Protein AF-A0A0N5D1D6-F1 (afdb_monomer)

Foldseek 3Di:
DEEEEEEAAQAPQQPQVLVVLLVCQLVVHQYEYEYPDVVRQVVSQVVSCVVNHVPGRYYYDHPDQPDDGQEYEARYDALDLVCQQVVVVVSVCSNVVVDVQPQRREYEFEAAPLLVPQQDPDDPDPVVVCVSSDDDPPDGSSSSRSSSSVSSVVVQVVQCVDGRYHGDYDHPPDDDGCSVVPDDPDPDDD

Mean predicted aligned error: 10.34 Å

Organism: Thelazia callipaeda (NCBI:txid103827)

Secondary structure (DSSP, 8-state):
-EEEEEES--BTTBHHHHHHHHHHHHTT-EEEEEES-HHHHHHHHHHHHHHH-TT--EEEESS------SEEEE----S-HHHHSHHHHHHHHHHHHHS---TTEEEEEE--THHHHHSPPPPSSHHHHHHHHS--TT--HHHHHHHHHHHHHHHHHHHTTSTTEEEEEE---S---GGGGG-PPP----

Solvent-accessible surface area (backbone atoms only — not comparable to full-atom values): 10716 Å² total; per-residue (Å²): 115,40,36,37,39,45,33,77,54,40,30,94,62,36,54,82,56,53,56,55,52,41,55,41,38,68,72,70,32,37,38,36,43,29,14,77,37,58,72,32,33,54,52,46,48,53,53,38,29,74,72,70,32,87,85,53,50,62,52,67,40,63,85,69,83,91,67,90,61,43,30,42,34,50,55,51,71,60,66,45,62,78,66,28,46,59,51,53,52,52,49,44,54,49,55,62,70,73,37,80,69,60,78,69,26,36,39,40,24,52,32,45,74,53,22,78,77,50,30,78,80,84,61,94,47,70,72,53,48,53,58,70,70,46,88,58,98,87,63,50,50,66,37,37,33,10,44,32,23,40,49,40,41,54,48,19,59,53,43,45,70,38,88,38,38,47,40,44,66,42,61,88,69,95,69,96,46,57,79,67,73,80,58,78,80,80,91,69,80,130

Sequence (190 aa):
MYIYIWCLGAGKRGIDNYHTALQLCAKGFSVTIACRNIAKAKSACASIKNQVGPSTCIDYQILSISICYDIFILNAAILLPKVNYLSQFYLLNELIGTATPKEGIKAITLTSTSYRFLSPRIPTRRDHFIKMFSSSDNISGWQSYARSKLAIAILGCYLDQVKGIQAISVHPGAISTSLSNNISPRRGKF

pLDDT: mean 71.01, std 15.33, range [33.03, 95.0]

Structure (mmCIF, N/CA/C/O backbone):
data_AF-A0A0N5D1D6-F1
#
_entry.id   AF-A0A0N5D1D6-F1
#
loop_
_atom_site.group_PDB
_atom_site.id
_atom_site.type_symbol
_atom_site.label_atom_id
_atom_site.label_alt_id
_atom_site.label_comp_id
_atom_site.label_asym_id
_atom_site.label_entity_id
_atom_site.label_seq_id
_atom_site.pdbx_PDB_ins_code
_atom_site.Cartn_x
_atom_site.Cartn_y
_atom_site.Cartn_z
_atom_site.occupancy
_atom_site.B_iso_or_equiv
_atom_site.auth_seq_id
_atom_site.auth_comp_id
_atom_site.auth_asym_id
_atom_site.auth_atom_id
_atom_site.pdbx_PDB_model_num
ATOM 1 N N . MET A 1 1 ? -8.539 -7.447 14.798 1.00 68.19 1 MET A N 1
ATOM 2 C CA . MET A 1 1 ? -7.722 -7.541 13.575 1.00 68.19 1 MET A CA 1
ATOM 3 C C . MET A 1 1 ? -7.197 -6.154 13.238 1.00 68.19 1 MET A C 1
ATOM 5 O O . MET A 1 1 ? -8.001 -5.258 12.995 1.00 68.19 1 MET A O 1
ATOM 9 N N . TYR A 1 2 ? -5.883 -5.975 13.304 1.00 74.50 2 TYR A N 1
ATOM 10 C CA . TYR A 1 2 ? -5.161 -4.724 13.111 1.00 74.50 2 TYR A CA 1
ATOM 11 C C . TYR A 1 2 ? -4.533 -4.691 11.717 1.00 74.50 2 TYR A C 1
ATOM 13 O O . TYR A 1 2 ? -3.739 -5.566 11.358 1.00 74.50 2 TYR A O 1
ATOM 21 N N . ILE A 1 3 ? -4.916 -3.695 10.917 1.00 79.50 3 ILE A N 1
ATOM 22 C CA . ILE A 1 3 ? -4.513 -3.583 9.516 1.00 79.50 3 ILE A CA 1
ATOM 23 C C . ILE A 1 3 ? -3.536 -2.428 9.345 1.00 79.50 3 ILE A C 1
ATOM 25 O O . ILE A 1 3 ? -3.839 -1.272 9.644 1.00 79.50 3 ILE A O 1
ATOM 29 N N . TYR A 1 4 ? -2.381 -2.749 8.779 1.00 77.56 4 TYR A N 1
ATOM 30 C CA . TYR A 1 4 ? -1.342 -1.799 8.442 1.00 77.56 4 TYR A CA 1
ATOM 31 C C . TYR A 1 4 ? -1.338 -1.499 6.943 1.00 77.56 4 TYR A C 1
ATOM 33 O O . TYR A 1 4 ? -1.180 -2.390 6.106 1.00 77.56 4 TYR A O 1
ATOM 41 N N . ILE A 1 5 ? -1.506 -0.231 6.574 1.00 75.31 5 ILE A N 1
ATOM 42 C CA . ILE A 1 5 ? -1.521 0.192 5.170 1.00 75.31 5 ILE A CA 1
ATOM 43 C C . ILE A 1 5 ? -0.303 1.065 4.910 1.00 75.31 5 ILE A C 1
ATOM 45 O O . ILE A 1 5 ? -0.216 2.189 5.410 1.00 75.31 5 ILE A O 1
ATOM 49 N N . TRP A 1 6 ? 0.623 0.577 4.083 1.00 70.62 6 TRP A N 1
ATOM 50 C CA . TRP A 1 6 ? 1.817 1.334 3.737 1.00 70.62 6 TRP A CA 1
ATOM 51 C C . TRP A 1 6 ? 1.642 2.194 2.481 1.00 70.62 6 TRP A C 1
ATOM 53 O O . TRP A 1 6 ? 1.127 1.755 1.446 1.00 70.62 6 TRP A O 1
ATOM 63 N N . CYS A 1 7 ? 2.106 3.446 2.568 1.00 61.94 7 CYS A N 1
ATOM 64 C CA . CYS A 1 7 ? 2.004 4.433 1.504 1.00 61.94 7 CYS A CA 1
ATOM 65 C C . CYS A 1 7 ? 3.277 5.281 1.338 1.00 61.94 7 CYS A C 1
ATOM 67 O O . CYS A 1 7 ? 3.745 5.942 2.267 1.00 61.94 7 CYS A O 1
ATOM 69 N N . LEU A 1 8 ? 3.771 5.393 0.099 1.00 52.47 8 LEU A N 1
ATOM 70 C CA . LEU A 1 8 ? 4.829 6.355 -0.251 1.00 52.47 8 LEU A CA 1
ATOM 71 C C . LEU A 1 8 ? 4.296 7.789 -0.438 1.00 52.47 8 LEU A C 1
ATOM 73 O O . LEU A 1 8 ? 5.102 8.715 -0.573 1.00 52.47 8 LEU A O 1
ATOM 77 N N . GLY A 1 9 ? 2.977 8.005 -0.385 1.00 48.28 9 GLY A N 1
ATOM 78 C CA . GLY A 1 9 ? 2.362 9.328 -0.460 1.00 48.28 9 GLY A CA 1
ATOM 79 C C . GLY A 1 9 ? 0.884 9.328 -0.079 1.00 48.28 9 GLY A C 1
ATOM 80 O O . GLY A 1 9 ? 0.035 9.429 -0.956 1.00 48.28 9 GLY A O 1
ATOM 81 N N . ALA A 1 10 ? 0.556 9.267 1.215 1.00 39.44 10 ALA A N 1
ATOM 82 C CA . ALA A 1 10 ? -0.827 9.497 1.629 1.00 39.44 10 ALA A CA 1
ATOM 83 C C . ALA A 1 10 ? -1.175 10.953 1.326 1.00 39.44 10 ALA A C 1
ATOM 85 O O . ALA A 1 10 ? -0.348 11.837 1.537 1.00 39.44 10 ALA A O 1
ATOM 86 N N . GLY A 1 11 ? -2.366 11.210 0.798 1.00 38.50 11 GLY A N 1
ATOM 87 C CA . GLY A 1 11 ? -2.895 12.538 0.512 1.00 38.50 11 GLY A CA 1
ATOM 88 C C . GLY A 1 11 ? -4.282 12.451 -0.074 1.00 38.50 11 GLY A C 1
ATOM 89 O O . GLY A 1 11 ? -4.580 11.494 -0.769 1.00 38.50 11 GLY A O 1
ATOM 90 N N . LYS A 1 12 ? -5.102 13.489 0.122 1.00 38.94 12 LYS A N 1
ATOM 91 C CA . LYS A 1 12 ? -6.461 13.584 -0.449 1.00 38.94 12 LYS A CA 1
ATOM 92 C C . LYS A 1 12 ? -6.530 13.376 -1.975 1.00 38.94 12 LYS A C 1
ATOM 94 O O . LYS A 1 12 ? -7.597 13.113 -2.503 1.00 38.94 12 LYS A O 1
ATOM 99 N N . ARG A 1 13 ? -5.399 13.506 -2.685 1.00 44.53 13 ARG A N 1
ATOM 100 C CA . ARG A 1 13 ? -5.256 13.273 -4.136 1.00 44.53 13 ARG A CA 1
ATOM 101 C C . ARG A 1 13 ? -4.560 11.942 -4.493 1.00 44.53 13 ARG A C 1
ATOM 103 O O . ARG A 1 13 ? -4.568 11.555 -5.658 1.00 44.53 13 ARG A O 1
ATOM 110 N N . GLY A 1 14 ? -3.975 11.250 -3.511 1.00 51.16 14 GLY A N 1
ATOM 111 C CA . GLY A 1 14 ? -3.498 9.864 -3.591 1.00 51.16 14 GLY A CA 1
ATOM 112 C C . GLY A 1 14 ? -4.637 8.936 -3.171 1.00 51.16 14 GLY A C 1
ATOM 113 O O . GLY A 1 14 ? -4.752 8.548 -2.012 1.00 51.16 14 GLY A O 1
ATOM 114 N N . ILE A 1 15 ? -5.551 8.705 -4.112 1.00 48.75 15 ILE A N 1
ATOM 115 C CA . ILE A 1 15 ? -6.821 7.972 -3.944 1.00 48.75 15 ILE A CA 1
ATOM 116 C C . ILE A 1 15 ? -6.597 6.499 -3.558 1.00 48.75 15 ILE A C 1
ATOM 118 O O . ILE A 1 15 ? -7.472 5.859 -2.983 1.00 48.75 15 ILE A O 1
ATOM 122 N N . ASP A 1 16 ? -5.410 5.967 -3.814 1.00 55.28 16 ASP A N 1
ATOM 123 C CA . ASP A 1 16 ? -5.108 4.542 -3.793 1.00 55.28 16 ASP A CA 1
ATOM 124 C C . ASP A 1 16 ? -5.200 3.901 -2.392 1.00 55.28 16 ASP A C 1
ATOM 126 O O . ASP A 1 16 ? -5.650 2.764 -2.272 1.00 55.28 16 ASP A O 1
ATOM 130 N N . ASN A 1 17 ? -4.879 4.633 -1.319 1.00 66.94 17 ASN A N 1
ATOM 131 C CA . ASN A 1 17 ? -5.003 4.119 0.057 1.00 66.94 17 ASN A CA 1
ATOM 132 C C . ASN A 1 17 ? -6.140 4.726 0.882 1.00 66.94 17 ASN A C 1
ATOM 134 O O . ASN A 1 17 ? -6.570 4.105 1.853 1.00 66.94 17 ASN A O 1
ATOM 138 N N . TYR A 1 18 ? -6.635 5.914 0.524 1.00 78.62 18 TYR A N 1
ATOM 139 C CA . TYR A 1 18 ? -7.711 6.566 1.274 1.00 78.62 18 TYR A CA 1
ATOM 140 C C . TYR A 1 18 ? -8.996 5.733 1.252 1.00 78.62 18 TYR A C 1
ATOM 142 O O . TYR A 1 18 ? -9.565 5.457 2.304 1.00 78.62 18 TYR A O 1
ATOM 150 N N . HIS A 1 19 ? -9.422 5.286 0.067 1.00 82.69 19 HIS A N 1
ATOM 151 C CA . HIS A 1 19 ? -10.641 4.488 -0.063 1.00 82.69 19 HIS A CA 1
ATOM 152 C C . HIS A 1 19 ? -10.489 3.106 0.569 1.00 82.69 19 HIS A C 1
ATOM 154 O O . HIS A 1 19 ? -11.428 2.625 1.194 1.00 82.69 19 HIS A O 1
ATOM 160 N N . THR A 1 20 ? -9.302 2.501 0.476 1.00 84.31 20 THR A N 1
ATOM 161 C CA . THR A 1 20 ? -8.993 1.238 1.158 1.00 84.31 20 THR A CA 1
ATOM 162 C C . THR A 1 20 ? -9.135 1.391 2.672 1.00 84.31 20 THR A C 1
ATOM 164 O O . THR A 1 20 ? -9.866 0.626 3.296 1.00 84.31 20 THR A O 1
ATOM 167 N N . ALA A 1 21 ? -8.512 2.417 3.263 1.00 87.06 21 ALA A N 1
ATOM 168 C CA . ALA A 1 21 ? -8.633 2.703 4.690 1.00 87.06 21 ALA A CA 1
ATOM 169 C C . ALA A 1 21 ? -10.084 3.010 5.091 1.00 87.06 21 ALA A C 1
ATOM 171 O O . ALA A 1 21 ? -10.575 2.447 6.062 1.00 87.06 21 ALA A O 1
ATOM 172 N N . LEU A 1 22 ? -10.791 3.834 4.311 1.00 89.44 22 LEU A N 1
ATOM 173 C CA . LEU A 1 22 ? -12.196 4.176 4.539 1.00 89.44 22 LEU A CA 1
ATOM 174 C C . LEU A 1 22 ? -13.088 2.929 4.576 1.00 89.44 22 LEU A C 1
ATOM 176 O O . LEU A 1 22 ? -13.859 2.760 5.513 1.00 89.44 22 LEU A O 1
ATOM 180 N N . GLN A 1 23 ? -12.968 2.047 3.581 1.00 89.94 23 GLN A N 1
ATOM 181 C CA . GLN A 1 23 ? -13.774 0.828 3.482 1.00 89.94 23 GLN A CA 1
ATOM 182 C C . GLN A 1 23 ? -13.460 -0.166 4.604 1.00 89.94 23 GLN A C 1
ATOM 184 O O . GLN A 1 23 ? -14.363 -0.817 5.123 1.00 89.94 23 GLN A O 1
ATOM 189 N N . LEU A 1 24 ? -12.193 -0.279 5.008 1.00 89.81 24 LEU A N 1
ATOM 190 C CA . LEU A 1 24 ? -11.803 -1.116 6.142 1.00 89.81 24 LEU A CA 1
ATOM 191 C C . LEU A 1 24 ? -12.338 -0.552 7.464 1.00 89.81 24 LEU A C 1
ATOM 193 O O . LEU A 1 24 ? -12.932 -1.287 8.250 1.00 89.81 24 LEU A O 1
ATOM 197 N N . CYS A 1 25 ? -12.215 0.755 7.679 1.00 91.69 25 CYS A N 1
ATOM 198 C CA . CYS A 1 25 ? -12.785 1.425 8.842 1.00 91.69 25 CYS A CA 1
ATOM 199 C C . CYS A 1 25 ? -14.313 1.298 8.897 1.00 91.69 25 CYS A C 1
ATOM 201 O O . CYS A 1 25 ? -14.854 1.003 9.957 1.00 91.69 25 CYS A O 1
ATOM 203 N N . ALA A 1 26 ? -15.007 1.445 7.764 1.00 91.81 26 ALA A N 1
ATOM 204 C CA . ALA A 1 26 ? -16.458 1.269 7.673 1.00 91.81 26 ALA A CA 1
ATOM 205 C C . ALA A 1 26 ? -16.912 -0.161 8.022 1.00 91.81 26 ALA A C 1
ATOM 207 O O . ALA A 1 26 ? -18.036 -0.362 8.469 1.00 91.81 26 ALA A O 1
ATOM 208 N N . LYS A 1 27 ? -16.027 -1.153 7.862 1.00 92.81 27 LYS A N 1
ATOM 209 C CA . LYS A 1 27 ? -16.243 -2.542 8.296 1.00 92.81 27 LYS A CA 1
ATOM 210 C C . LYS A 1 27 ? -15.839 -2.805 9.755 1.00 92.81 27 LYS A C 1
ATOM 212 O O . LYS A 1 27 ? -15.894 -3.949 10.192 1.00 92.81 27 LYS A O 1
ATOM 217 N N . GLY A 1 28 ? -15.421 -1.780 10.501 1.00 90.50 28 GLY A N 1
ATOM 218 C CA . GLY A 1 28 ? -15.039 -1.886 11.912 1.00 90.50 28 GLY A CA 1
ATOM 219 C C . GLY A 1 28 ? -13.595 -2.333 12.160 1.00 90.50 28 GLY A C 1
ATOM 220 O O . GLY A 1 28 ? -13.251 -2.665 13.293 1.00 90.50 28 GLY A O 1
ATOM 221 N N . PHE A 1 29 ? -12.734 -2.353 11.137 1.00 89.69 29 PHE A N 1
ATOM 222 C CA . PHE A 1 29 ? -11.323 -2.686 11.333 1.00 89.69 29 PHE A CA 1
ATOM 223 C C . PHE A 1 29 ? -10.537 -1.529 11.955 1.00 89.69 29 PHE A C 1
ATOM 225 O O . PHE A 1 29 ? -10.752 -0.359 11.627 1.00 89.69 29 PHE A O 1
ATOM 232 N N . SER A 1 30 ? -9.561 -1.882 12.792 1.00 89.75 30 SER A N 1
ATOM 233 C CA . SER A 1 30 ? -8.526 -0.964 13.266 1.00 89.75 30 SER A CA 1
ATOM 234 C C . SER A 1 30 ? -7.481 -0.767 12.173 1.00 89.75 30 SER A C 1
ATOM 236 O O . SER A 1 30 ? -6.857 -1.739 11.740 1.00 89.75 30 SER A O 1
ATOM 238 N N . VAL A 1 31 ? -7.297 0.471 11.716 1.00 89.38 31 VAL A N 1
ATOM 239 C CA . VAL A 1 31 ? -6.439 0.790 10.566 1.00 89.38 31 VAL A CA 1
ATOM 240 C C . VAL A 1 31 ? -5.348 1.782 10.948 1.00 89.38 31 VAL A C 1
ATOM 242 O O . VAL A 1 31 ? -5.631 2.840 11.502 1.00 89.38 31 VAL A O 1
ATOM 245 N N . THR A 1 32 ? -4.113 1.497 10.544 1.00 87.25 32 THR A N 1
ATOM 246 C CA . THR A 1 32 ? -3.001 2.451 10.636 1.00 87.25 32 THR A CA 1
ATOM 247 C C . THR A 1 32 ? -2.474 2.795 9.254 1.00 87.25 32 THR A C 1
ATOM 249 O O . THR A 1 32 ? -2.063 1.918 8.489 1.00 87.25 32 THR A O 1
ATOM 252 N N . ILE A 1 33 ? -2.472 4.091 8.932 1.00 83.62 33 ILE A N 1
ATOM 253 C CA . ILE A 1 33 ? -1.913 4.621 7.686 1.00 83.62 33 ILE A CA 1
ATOM 254 C C . ILE A 1 33 ? -0.450 5.002 7.914 1.00 83.62 33 ILE A C 1
ATOM 256 O O . ILE A 1 33 ? -0.141 5.990 8.584 1.00 83.62 33 ILE A O 1
ATOM 260 N N . ALA A 1 34 ? 0.462 4.272 7.283 1.00 76.88 34 ALA A N 1
ATOM 261 C CA . ALA A 1 34 ? 1.876 4.613 7.281 1.00 76.88 34 ALA A CA 1
ATOM 262 C C . ALA A 1 34 ? 2.227 5.487 6.080 1.00 76.88 34 ALA A C 1
ATOM 264 O O . ALA A 1 34 ? 1.998 5.114 4.927 1.00 76.88 34 ALA A O 1
ATOM 265 N N . CYS A 1 35 ? 2.782 6.669 6.343 1.00 73.69 35 CYS A N 1
ATOM 266 C CA . CYS A 1 35 ? 3.020 7.677 5.318 1.00 73.69 35 CYS A CA 1
ATOM 267 C C . CYS A 1 35 ? 4.267 8.517 5.610 1.00 73.69 35 CYS A C 1
ATOM 269 O O . CYS A 1 35 ? 4.541 8.874 6.750 1.00 73.69 35 CYS A O 1
ATOM 271 N N . ARG A 1 36 ? 4.975 8.937 4.554 1.00 69.81 36 ARG A N 1
ATOM 272 C CA . ARG A 1 36 ? 6.077 9.916 4.652 1.00 69.81 36 ARG A CA 1
ATOM 273 C C . ARG A 1 36 ? 5.610 11.347 4.949 1.00 69.81 36 ARG A C 1
ATOM 275 O O . ARG A 1 36 ? 6.351 12.139 5.509 1.00 69.81 36 ARG A O 1
ATOM 282 N N . ASN A 1 37 ? 4.393 11.699 4.540 1.00 76.94 37 ASN A N 1
ATOM 283 C CA . ASN A 1 37 ? 3.785 13.009 4.762 1.00 76.94 37 ASN A CA 1
ATOM 284 C C . ASN A 1 37 ? 2.694 12.919 5.841 1.00 76.94 37 ASN A C 1
ATOM 286 O O . ASN A 1 37 ? 1.545 12.563 5.561 1.00 76.94 37 ASN A O 1
ATOM 290 N N . ILE A 1 38 ? 3.064 13.279 7.068 1.00 80.69 38 ILE A N 1
ATOM 291 C CA . ILE A 1 38 ? 2.180 13.233 8.238 1.00 80.69 38 ILE A CA 1
ATOM 292 C C . ILE A 1 38 ? 0.976 14.155 8.074 1.00 80.69 38 ILE A C 1
ATOM 294 O O . ILE A 1 38 ? -0.139 13.755 8.382 1.00 80.69 38 ILE A O 1
ATOM 298 N N . ALA A 1 39 ? 1.169 15.375 7.563 1.00 82.69 39 ALA A N 1
ATOM 299 C CA . ALA A 1 39 ? 0.081 16.344 7.421 1.00 82.69 39 ALA A CA 1
ATOM 300 C C . ALA A 1 39 ? -1.048 15.789 6.541 1.00 82.69 39 ALA A C 1
ATOM 302 O O . ALA A 1 39 ? -2.233 15.892 6.865 1.00 82.69 39 ALA A O 1
ATOM 303 N N . LYS A 1 40 ? -0.674 15.126 5.446 1.00 79.50 40 LYS A N 1
ATOM 304 C CA . LYS A 1 40 ? -1.619 14.458 4.561 1.00 79.50 40 LYS A CA 1
ATOM 305 C C . LYS A 1 40 ? -2.268 13.226 5.203 1.00 79.50 40 LYS A C 1
ATOM 307 O O . LYS A 1 40 ? -3.463 13.026 4.999 1.00 79.50 40 LYS A O 1
ATOM 312 N N . ALA A 1 41 ? -1.522 12.438 5.978 1.00 82.38 41 ALA A N 1
ATOM 313 C CA . ALA A 1 41 ? -2.068 11.291 6.706 1.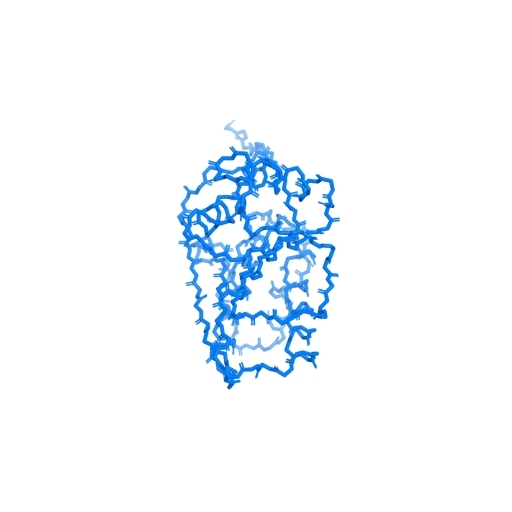00 82.38 41 ALA A CA 1
ATOM 314 C C . ALA A 1 41 ? -3.069 11.730 7.789 1.00 82.38 41 ALA A C 1
ATOM 316 O O . ALA A 1 41 ? -4.198 11.253 7.807 1.00 82.38 41 ALA A O 1
ATOM 317 N N . LYS A 1 42 ? -2.720 12.743 8.591 1.00 87.19 42 LYS A N 1
ATOM 318 C CA . LYS A 1 42 ? -3.604 13.369 9.583 1.00 87.19 42 LYS A CA 1
ATOM 319 C C . LYS A 1 42 ? -4.896 13.879 8.946 1.00 87.19 42 LYS A C 1
ATOM 321 O O . LYS A 1 42 ? -5.984 13.629 9.459 1.00 87.19 42 LYS A O 1
ATOM 326 N N . SER A 1 43 ? -4.785 14.549 7.797 1.00 87.88 43 SER A N 1
ATOM 327 C CA . SER A 1 43 ? -5.947 15.027 7.041 1.00 87.88 43 SER A CA 1
ATOM 328 C C . SER A 1 43 ? -6.834 13.882 6.533 1.00 87.88 43 SER A C 1
ATOM 330 O O . SER A 1 43 ? -8.059 14.002 6.559 1.00 87.88 43 SER A O 1
ATOM 332 N N . ALA A 1 44 ? -6.236 12.768 6.100 1.00 86.31 44 ALA A N 1
ATOM 333 C CA . ALA A 1 44 ? -6.965 11.573 5.684 1.00 86.31 44 ALA A CA 1
ATOM 334 C C . ALA A 1 44 ? -7.698 10.913 6.864 1.00 86.31 44 ALA A C 1
ATOM 336 O O . ALA A 1 44 ? -8.895 10.661 6.752 1.00 86.31 44 ALA A O 1
ATOM 337 N N . CYS A 1 45 ? -7.030 10.717 8.006 1.00 90.00 45 CYS A N 1
ATOM 338 C CA . CYS A 1 45 ? -7.644 10.129 9.198 1.00 90.00 45 CYS A CA 1
ATOM 339 C C . CYS A 1 45 ? -8.813 10.974 9.718 1.00 90.00 45 CYS A C 1
ATOM 341 O O . CYS A 1 45 ? -9.877 10.431 10.002 1.00 90.00 45 CYS A O 1
ATOM 343 N N . ALA A 1 46 ? -8.659 12.303 9.774 1.00 91.19 46 ALA A N 1
ATOM 344 C CA . ALA A 1 46 ? -9.750 13.205 10.148 1.00 91.19 46 ALA A CA 1
ATOM 345 C C . ALA A 1 46 ? -10.942 13.087 9.183 1.00 91.19 46 ALA A C 1
ATOM 347 O O . ALA A 1 46 ? -12.088 12.981 9.608 1.00 91.19 46 ALA A O 1
ATOM 348 N N . SER A 1 47 ? -10.671 13.037 7.875 1.00 91.25 47 SER A N 1
ATOM 349 C CA . SER A 1 47 ? -11.722 12.868 6.871 1.00 91.25 47 SER A CA 1
ATOM 350 C C . SER A 1 47 ? -12.447 11.525 6.980 1.00 91.25 47 SER A C 1
ATOM 352 O O . SER A 1 47 ? -13.640 11.484 6.702 1.00 91.25 47 SER A O 1
ATOM 354 N N . ILE A 1 48 ? -11.753 10.442 7.345 1.00 91.69 48 ILE A N 1
ATOM 355 C CA . ILE A 1 48 ? -12.361 9.116 7.539 1.00 91.69 48 ILE A CA 1
ATOM 356 C C . ILE A 1 48 ? -13.229 9.111 8.798 1.00 91.69 48 ILE A C 1
ATOM 358 O O . ILE A 1 48 ? -14.375 8.678 8.732 1.00 91.69 48 ILE A O 1
ATOM 362 N N . LYS A 1 49 ? -12.740 9.667 9.915 1.00 94.06 49 LYS A N 1
ATOM 363 C CA . LYS A 1 49 ? -13.528 9.802 11.153 1.00 94.06 49 LYS A CA 1
ATOM 364 C C . LYS A 1 49 ? -14.811 10.605 10.934 1.00 94.06 49 LYS A C 1
ATOM 366 O O . LYS A 1 49 ? -15.854 10.218 11.441 1.00 94.06 49 LYS A O 1
ATOM 371 N N . ASN A 1 50 ? -14.758 11.663 10.125 1.00 94.44 50 ASN A N 1
ATOM 372 C CA . ASN A 1 50 ? -15.948 12.447 9.787 1.00 94.44 50 ASN A CA 1
ATOM 373 C C . ASN A 1 50 ? -16.970 11.672 8.939 1.00 94.44 50 ASN A C 1
ATOM 375 O O . ASN A 1 50 ? -18.154 11.971 9.018 1.00 94.44 50 ASN A O 1
ATOM 379 N N . GLN A 1 51 ? -16.531 10.717 8.112 1.00 93.38 51 GLN A N 1
ATOM 380 C CA . GLN A 1 51 ? -17.424 9.949 7.231 1.00 93.38 51 GLN A CA 1
ATOM 381 C C . GLN A 1 51 ? -17.978 8.683 7.883 1.00 93.38 51 GLN A C 1
ATOM 383 O O . GLN A 1 51 ? -19.119 8.321 7.623 1.00 93.38 51 GLN A O 1
ATOM 388 N N . VAL A 1 52 ? -17.174 7.996 8.694 1.00 95.00 52 VAL A N 1
ATOM 389 C CA . VAL A 1 52 ? -17.547 6.713 9.311 1.00 95.00 52 VAL A CA 1
ATOM 390 C C . VAL A 1 52 ? -18.097 6.910 10.723 1.00 95.00 52 VAL A C 1
ATOM 392 O O . VAL A 1 52 ? -19.022 6.215 11.128 1.00 95.00 52 VAL A O 1
ATOM 395 N N . GLY A 1 53 ? -17.550 7.867 11.472 1.00 92.38 53 GLY A N 1
ATOM 396 C CA . GLY A 1 53 ? -17.957 8.179 12.838 1.00 92.38 53 GLY A CA 1
ATOM 397 C C . GLY A 1 53 ? -16.765 8.390 13.780 1.00 92.38 53 GLY A C 1
ATOM 398 O O . GLY A 1 53 ? -15.669 7.866 13.542 1.00 92.38 53 GLY A O 1
ATOM 399 N N . PRO A 1 54 ? -16.955 9.131 14.885 1.00 89.62 54 PRO A N 1
ATOM 400 C CA . PRO A 1 54 ? -15.878 9.493 15.809 1.00 89.62 54 PRO A CA 1
ATOM 401 C C . PRO A 1 54 ? -15.260 8.293 16.543 1.00 89.62 54 PRO A C 1
ATOM 403 O O . PRO A 1 54 ? -14.094 8.357 16.927 1.00 89.62 54 PRO A O 1
ATOM 406 N N . SER A 1 55 ? -15.998 7.188 16.686 1.00 90.75 55 SER A N 1
ATOM 407 C CA . SER A 1 55 ? -15.527 5.927 17.279 1.00 90.75 55 SER A CA 1
ATOM 408 C C . SER A 1 55 ? -14.616 5.104 16.357 1.00 90.75 55 SER A C 1
ATOM 410 O O . SER A 1 55 ? -14.105 4.064 16.768 1.00 90.75 55 SER A O 1
ATOM 412 N N . THR A 1 56 ? -14.386 5.553 15.118 1.00 92.81 56 THR A N 1
ATOM 413 C CA . THR A 1 56 ? -13.540 4.843 14.151 1.00 92.81 56 THR A CA 1
ATOM 414 C C . THR A 1 56 ? -12.109 4.685 14.668 1.00 92.81 56 THR A C 1
ATOM 416 O O . THR A 1 56 ? -11.406 5.670 14.923 1.00 92.81 56 THR A O 1
ATOM 419 N N . CYS A 1 57 ? -11.646 3.436 14.740 1.00 91.69 57 CYS A N 1
ATOM 420 C CA . CYS A 1 57 ? -10.280 3.094 15.117 1.00 91.69 57 CYS A CA 1
ATOM 421 C C . CYS A 1 57 ? -9.333 3.293 13.921 1.00 91.69 57 CYS A C 1
ATOM 423 O O . CYS A 1 57 ? -9.082 2.375 13.139 1.00 91.69 57 CYS A O 1
ATOM 425 N N . ILE A 1 58 ? -8.841 4.522 13.755 1.00 91.06 58 ILE A N 1
ATOM 426 C CA . ILE A 1 58 ? -7.866 4.872 12.720 1.00 91.06 58 ILE A CA 1
ATOM 427 C C . ILE A 1 58 ? -6.760 5.775 13.264 1.00 91.06 58 ILE A C 1
ATOM 429 O O . ILE A 1 58 ? -7.047 6.778 13.929 1.00 91.06 58 ILE A O 1
ATOM 433 N N . ASP A 1 59 ? -5.518 5.438 12.920 1.00 89.50 59 ASP A N 1
ATOM 434 C CA . ASP A 1 59 ? -4.316 6.185 13.287 1.00 89.50 59 ASP A CA 1
ATOM 435 C C . ASP A 1 59 ? -3.349 6.360 12.099 1.00 89.50 59 ASP A C 1
ATOM 437 O O . ASP A 1 59 ? -3.553 5.817 11.007 1.00 89.50 59 ASP A O 1
ATOM 441 N N . TYR A 1 60 ? -2.307 7.168 12.279 1.00 86.75 60 TYR A N 1
ATOM 442 C CA . TYR A 1 60 ? -1.242 7.350 11.304 1.00 86.75 60 TYR A CA 1
ATOM 443 C C . TYR A 1 60 ? 0.132 7.357 11.964 1.00 86.75 60 TYR A C 1
ATOM 445 O O . TYR A 1 60 ? 0.311 7.840 13.076 1.00 86.75 60 TYR A O 1
ATOM 453 N N . GLN A 1 61 ? 1.141 6.925 11.213 1.00 79.75 61 GLN A N 1
ATOM 454 C CA . GLN A 1 61 ? 2.527 7.025 11.654 1.00 79.75 61 GLN A CA 1
ATOM 455 C C . GLN A 1 61 ? 3.471 7.351 10.501 1.00 79.75 61 GLN A C 1
ATOM 457 O O . GLN A 1 61 ? 3.231 6.996 9.339 1.00 79.75 61 GLN A O 1
ATOM 462 N N . ILE A 1 62 ? 4.582 8.009 10.838 1.00 75.25 62 ILE A N 1
ATOM 463 C CA . ILE A 1 62 ? 5.774 7.944 9.990 1.00 75.25 62 ILE A CA 1
ATOM 464 C C . ILE A 1 62 ? 6.207 6.482 9.975 1.00 75.25 62 ILE A C 1
ATOM 466 O O . ILE A 1 62 ? 6.065 5.802 10.989 1.00 75.25 62 ILE A O 1
ATOM 470 N N . LEU A 1 63 ? 6.690 5.999 8.831 1.00 66.12 63 LEU A N 1
ATOM 471 C CA . LEU A 1 63 ? 7.194 4.637 8.689 1.00 66.12 63 LEU A CA 1
ATOM 472 C C . LEU A 1 63 ? 8.113 4.285 9.873 1.00 66.12 63 LEU A C 1
ATOM 474 O O . LEU A 1 63 ? 9.226 4.787 9.972 1.00 66.12 63 LEU A O 1
ATOM 478 N N . SER A 1 64 ? 7.587 3.473 10.781 1.00 54.66 64 SER A N 1
ATOM 479 C CA . SER A 1 64 ? 8.220 3.023 12.016 1.00 54.66 64 SER A CA 1
ATOM 480 C C . SER A 1 64 ? 7.757 1.593 12.221 1.00 54.66 64 SER A C 1
ATOM 482 O O . SER A 1 64 ? 6.570 1.296 12.087 1.00 54.66 64 SER A O 1
ATOM 484 N N . ILE A 1 65 ? 8.710 0.697 12.417 1.00 52.91 65 ILE A N 1
ATOM 485 C CA . ILE A 1 65 ? 8.554 -0.739 12.162 1.00 52.91 65 ILE A CA 1
ATOM 486 C C . ILE A 1 65 ? 8.160 -1.488 13.460 1.00 52.91 65 ILE A C 1
ATOM 488 O O . ILE A 1 65 ? 7.893 -2.683 13.460 1.00 52.91 65 ILE A O 1
ATOM 492 N N . SER A 1 66 ? 8.025 -0.771 14.578 1.00 51.09 66 SER A N 1
ATOM 493 C CA . SER A 1 66 ? 7.879 -1.331 15.929 1.00 51.09 66 SER A CA 1
ATOM 494 C C . SER A 1 66 ? 6.458 -1.760 16.333 1.00 51.09 66 SER A C 1
ATOM 496 O O . SER A 1 66 ? 6.161 -1.813 17.524 1.00 51.09 66 SER A O 1
ATOM 498 N N . ILE A 1 67 ? 5.557 -2.035 15.389 1.00 56.53 67 ILE A N 1
ATOM 499 C CA . ILE A 1 67 ? 4.156 -2.382 15.691 1.00 56.53 67 ILE A CA 1
ATOM 500 C C . ILE A 1 67 ? 3.766 -3.759 15.165 1.00 56.53 67 ILE A C 1
ATOM 502 O O . ILE A 1 67 ? 4.203 -4.196 14.106 1.00 56.53 67 ILE A O 1
ATOM 506 N N . CYS A 1 68 ? 2.894 -4.424 15.921 1.00 58.78 68 CYS A N 1
ATOM 507 C CA . CYS A 1 68 ? 2.309 -5.714 15.576 1.00 58.78 68 CYS A CA 1
ATOM 508 C C . CYS A 1 68 ? 1.132 -5.511 14.606 1.00 58.78 68 CYS A C 1
ATOM 510 O O . CYS A 1 68 ? 0.289 -4.644 14.837 1.00 58.78 68 CYS A O 1
ATOM 512 N N . TYR A 1 69 ? 1.065 -6.295 13.531 1.00 70.44 69 TYR A N 1
ATOM 513 C CA . TYR A 1 69 ? 0.008 -6.216 12.519 1.00 70.44 69 TYR A CA 1
ATOM 514 C C . TYR A 1 69 ? -0.451 -7.611 12.089 1.00 70.44 69 TYR A C 1
ATOM 516 O O . TYR A 1 69 ? 0.354 -8.533 11.999 1.00 70.44 69 TYR A O 1
ATOM 524 N N . ASP A 1 70 ? -1.748 -7.743 11.796 1.00 70.00 70 ASP A N 1
ATOM 525 C CA . ASP A 1 70 ? -2.337 -8.982 11.270 1.00 70.00 70 ASP A CA 1
ATOM 526 C C . ASP A 1 70 ? -2.330 -8.983 9.735 1.00 70.00 70 ASP A C 1
ATOM 528 O O . ASP A 1 70 ? -2.156 -10.020 9.095 1.00 70.00 70 ASP A O 1
ATOM 532 N N . ILE A 1 71 ? -2.521 -7.801 9.133 1.00 75.12 71 ILE A N 1
ATOM 533 C CA . ILE A 1 71 ? -2.507 -7.603 7.681 1.00 75.12 71 ILE A CA 1
ATOM 534 C C . ILE A 1 71 ? -1.608 -6.429 7.322 1.00 75.12 71 ILE A C 1
ATOM 536 O O . ILE A 1 71 ? -1.748 -5.359 7.915 1.00 75.12 71 ILE A O 1
ATOM 540 N N . PHE A 1 72 ? -0.765 -6.588 6.300 1.00 77.00 72 PHE A N 1
ATOM 541 C CA . PHE A 1 72 ? -0.062 -5.468 5.678 1.00 77.00 72 PHE A CA 1
ATOM 542 C C . PHE A 1 72 ? -0.389 -5.331 4.187 1.00 77.00 72 PHE A C 1
ATOM 544 O O . PHE A 1 72 ? -0.416 -6.308 3.436 1.00 77.00 72 PHE A O 1
ATOM 551 N N . ILE A 1 73 ? -0.639 -4.092 3.751 1.00 73.81 73 ILE A N 1
ATOM 552 C CA . ILE A 1 73 ? -0.956 -3.762 2.355 1.00 73.81 73 ILE A CA 1
ATOM 553 C C . ILE A 1 73 ? 0.187 -2.950 1.740 1.00 73.81 73 ILE A C 1
ATOM 555 O O . ILE A 1 73 ? 0.419 -1.794 2.109 1.00 73.81 73 ILE A O 1
ATOM 559 N N . LEU A 1 74 ? 0.877 -3.543 0.761 1.00 73.00 74 LEU A N 1
ATOM 560 C CA . LEU A 1 74 ? 1.939 -2.912 -0.024 1.00 73.00 74 LEU A CA 1
ATOM 561 C C . LEU A 1 74 ? 1.349 -2.268 -1.280 1.00 73.00 74 LEU A C 1
ATOM 563 O O . LEU A 1 74 ? 1.306 -2.862 -2.362 1.00 73.00 74 LEU A O 1
ATOM 567 N N . ASN A 1 75 ? 0.877 -1.032 -1.130 1.00 67.19 75 ASN A N 1
ATOM 568 C CA . ASN A 1 75 ? 0.279 -0.291 -2.240 1.00 67.19 75 ASN A CA 1
ATOM 569 C C . ASN A 1 75 ? 1.273 0.598 -3.014 1.00 67.19 75 ASN A C 1
ATOM 571 O O . ASN A 1 75 ? 1.092 0.924 -4.187 1.00 67.19 75 ASN A O 1
ATOM 575 N N . ALA A 1 76 ? 2.354 1.012 -2.367 1.00 58.44 76 ALA A N 1
ATOM 576 C CA . ALA A 1 76 ? 3.070 2.201 -2.784 1.00 58.44 76 ALA A CA 1
ATOM 577 C C . ALA A 1 76 ? 3.834 2.063 -4.122 1.00 58.44 76 ALA A C 1
ATOM 579 O O . ALA A 1 76 ? 4.882 1.428 -4.188 1.00 58.44 76 ALA A O 1
ATOM 580 N N . ALA A 1 77 ? 3.361 2.725 -5.183 1.00 55.00 77 ALA A N 1
ATOM 581 C CA . ALA A 1 77 ? 4.089 2.863 -6.447 1.00 55.00 77 ALA A CA 1
ATOM 582 C C . ALA A 1 77 ? 4.059 4.322 -6.930 1.00 55.00 77 ALA A C 1
ATOM 584 O O . ALA A 1 77 ? 2.999 4.877 -7.196 1.00 55.00 77 ALA A O 1
ATOM 585 N N . ILE A 1 78 ? 5.230 4.945 -7.052 1.00 54.28 78 ILE A N 1
ATOM 586 C CA . ILE A 1 78 ? 5.427 6.250 -7.703 1.00 54.28 78 ILE A CA 1
ATOM 587 C C . ILE A 1 78 ? 5.757 5.995 -9.192 1.00 54.28 78 ILE A C 1
ATOM 589 O O . ILE A 1 78 ? 5.951 4.859 -9.601 1.00 54.28 78 ILE A O 1
ATOM 593 N N . LEU A 1 79 ? 5.804 7.000 -10.065 1.00 50.22 79 LEU A N 1
ATOM 594 C CA . LEU A 1 79 ? 6.270 6.855 -11.460 1.00 50.22 79 LEU A CA 1
ATOM 595 C C . LEU A 1 79 ? 7.800 7.031 -11.602 1.00 50.22 79 LEU A C 1
ATOM 597 O O . LEU A 1 79 ? 8.279 7.408 -12.667 1.00 50.22 79 LEU A O 1
ATOM 601 N N . LEU A 1 80 ? 8.579 6.803 -10.533 1.00 47.19 80 LEU A N 1
ATOM 602 C CA . LEU A 1 80 ? 10.023 7.068 -10.508 1.00 47.19 80 LEU A CA 1
ATOM 603 C C . LEU A 1 80 ? 10.844 5.776 -10.335 1.00 47.19 80 LEU A C 1
ATOM 605 O O . LEU A 1 80 ? 10.626 5.049 -9.363 1.00 47.19 80 LEU A O 1
ATOM 609 N N . PRO A 1 81 ? 11.830 5.503 -11.212 1.00 44.03 81 PRO A N 1
ATOM 610 C CA . PRO A 1 81 ? 12.549 4.226 -11.261 1.00 44.03 81 PRO A CA 1
ATOM 611 C C . PRO A 1 81 ? 13.290 3.858 -9.964 1.00 44.03 81 PRO A C 1
ATOM 613 O O . PRO A 1 81 ? 13.265 2.696 -9.566 1.00 44.03 81 PRO A O 1
ATOM 616 N N . LYS A 1 82 ? 13.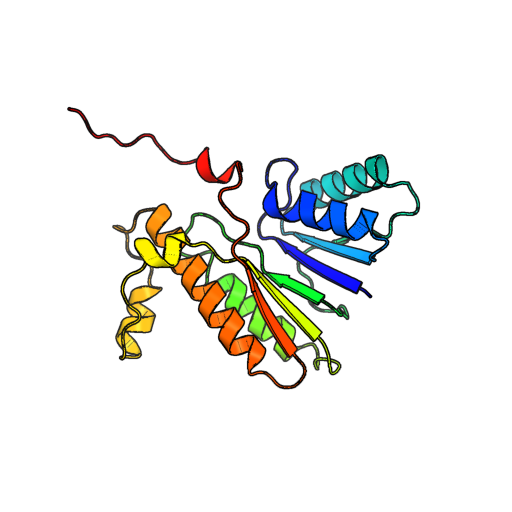896 4.827 -9.261 1.00 47.50 82 LYS A N 1
ATOM 617 C CA . LYS A 1 82 ? 14.685 4.568 -8.036 1.00 47.50 82 LYS A CA 1
ATOM 618 C C . LYS A 1 82 ? 13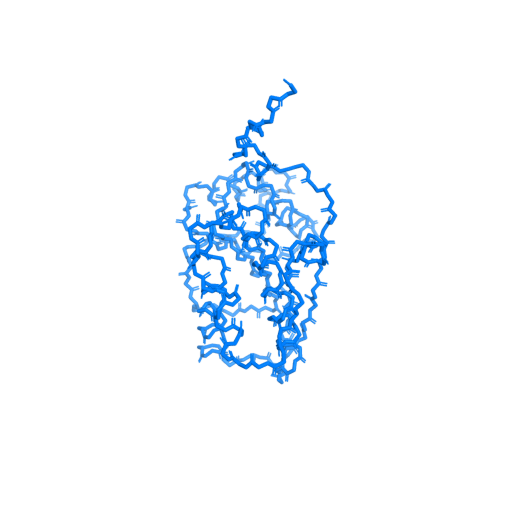.844 4.324 -6.780 1.00 47.50 82 LYS A C 1
ATOM 620 O O . LYS A 1 82 ? 14.289 3.641 -5.867 1.00 47.50 82 LYS A O 1
ATOM 625 N N . VAL A 1 83 ? 12.636 4.885 -6.714 1.00 50.34 83 VAL A N 1
ATOM 626 C CA . VAL A 1 83 ? 11.853 4.922 -5.466 1.00 50.34 83 VAL A CA 1
ATOM 627 C C . VAL A 1 83 ? 10.975 3.682 -5.306 1.00 50.34 83 VAL A C 1
ATOM 629 O O . VAL A 1 83 ? 10.518 3.409 -4.204 1.00 50.34 83 VAL A O 1
ATOM 632 N N . ASN A 1 84 ? 10.738 2.908 -6.366 1.00 55.03 84 ASN A N 1
ATOM 633 C CA . ASN A 1 84 ? 9.623 1.965 -6.363 1.00 55.03 84 ASN A CA 1
ATOM 634 C C . ASN A 1 84 ? 9.930 0.517 -6.011 1.00 55.03 84 ASN A C 1
ATOM 636 O O . ASN A 1 84 ? 9.039 -0.125 -5.485 1.00 55.03 84 ASN A O 1
ATOM 640 N N . TYR A 1 85 ? 11.092 -0.036 -6.358 1.00 58.22 85 TYR A N 1
ATOM 641 C CA . TYR A 1 85 ? 11.365 -1.452 -6.067 1.00 58.22 85 TYR A CA 1
ATOM 642 C C . TYR A 1 85 ? 12.235 -1.594 -4.819 1.00 58.22 85 TYR A C 1
ATOM 644 O O . TYR A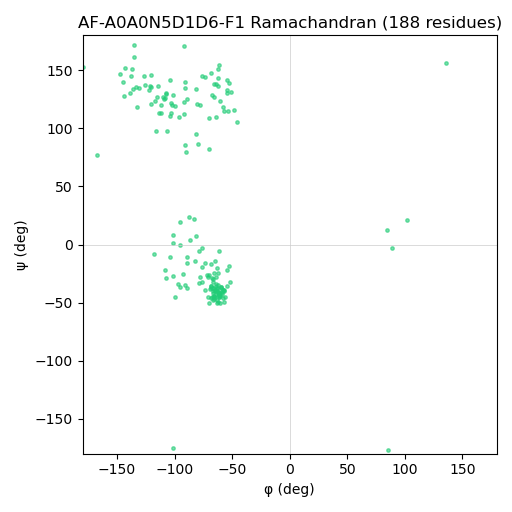 1 85 ? 11.902 -2.366 -3.925 1.00 58.22 85 TYR A O 1
ATOM 652 N N . LEU A 1 86 ? 13.291 -0.779 -4.707 1.00 61.06 86 LEU A N 1
ATOM 653 C CA . LEU A 1 86 ? 14.225 -0.844 -3.584 1.00 61.06 86 LEU A CA 1
ATOM 654 C C . LEU A 1 86 ? 13.542 -0.512 -2.252 1.00 61.06 86 LEU A C 1
ATOM 656 O O . LEU A 1 86 ? 13.833 -1.140 -1.245 1.00 61.06 86 LEU A O 1
ATOM 660 N N . SER A 1 87 ? 12.602 0.438 -2.253 1.00 60.91 87 SER A N 1
ATOM 661 C CA . SER A 1 87 ? 11.882 0.832 -1.036 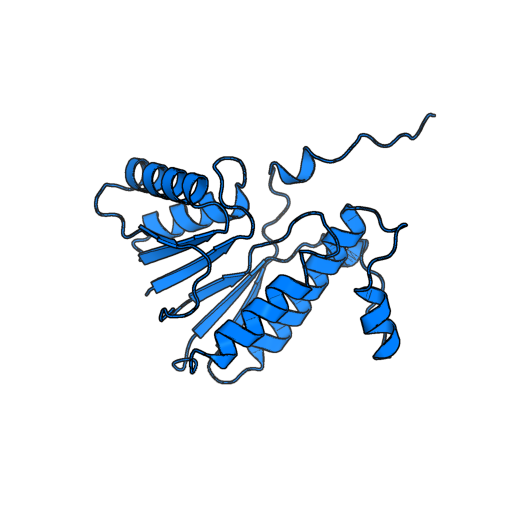1.00 60.91 87 SER A CA 1
ATOM 662 C C . SER A 1 87 ? 10.952 -0.262 -0.517 1.00 60.91 87 SER A C 1
ATOM 664 O O . SER A 1 87 ? 10.830 -0.414 0.693 1.00 60.91 87 SER A O 1
ATOM 666 N N . GLN A 1 88 ? 10.320 -1.036 -1.407 1.00 63.16 88 GLN A N 1
ATOM 667 C CA . GLN A 1 88 ? 9.460 -2.149 -1.004 1.00 63.16 88 GLN A CA 1
ATOM 668 C C . GLN A 1 88 ? 10.282 -3.333 -0.501 1.00 63.16 88 GLN A C 1
ATOM 670 O O . GLN A 1 88 ? 9.907 -3.949 0.487 1.00 63.16 88 GLN A O 1
ATOM 675 N N . PHE A 1 89 ? 11.416 -3.622 -1.147 1.00 65.31 89 PHE A N 1
ATOM 676 C CA . PHE A 1 89 ? 12.349 -4.655 -0.692 1.00 65.31 89 PHE A CA 1
ATOM 677 C C . PHE A 1 89 ? 13.011 -4.294 0.638 1.00 65.31 89 PHE A C 1
ATOM 679 O O . PHE A 1 89 ? 13.120 -5.147 1.511 1.00 65.31 89 PHE A O 1
ATOM 686 N N . TYR A 1 90 ? 13.414 -3.035 0.819 1.00 66.19 90 TYR A N 1
ATOM 687 C CA . TYR A 1 90 ? 13.951 -2.559 2.090 1.00 66.19 90 TYR A CA 1
ATOM 688 C C . TYR A 1 90 ? 12.893 -2.654 3.189 1.00 66.19 90 TYR A C 1
ATOM 690 O O . TYR A 1 90 ? 13.149 -3.241 4.233 1.00 66.19 90 TYR A O 1
ATOM 698 N N . LEU A 1 91 ? 11.671 -2.183 2.915 1.00 64.75 91 LEU A N 1
ATOM 699 C CA . LEU A 1 91 ? 10.565 -2.341 3.850 1.00 64.75 91 LEU A CA 1
ATOM 700 C C . LEU A 1 91 ? 10.307 -3.813 4.180 1.00 64.75 91 LEU A C 1
ATOM 702 O O . LEU A 1 91 ? 10.033 -4.120 5.329 1.00 64.75 91 LEU A O 1
ATOM 706 N N . LEU A 1 92 ? 10.402 -4.718 3.207 1.00 65.75 92 LEU A N 1
ATOM 707 C CA . LEU A 1 92 ? 10.232 -6.142 3.454 1.00 65.75 92 LEU A CA 1
ATOM 708 C C . LEU A 1 92 ? 11.301 -6.698 4.396 1.00 65.75 92 LEU A C 1
ATOM 710 O O . LEU A 1 92 ? 10.956 -7.377 5.358 1.00 65.75 92 LEU A O 1
ATOM 714 N N . ASN A 1 93 ? 12.577 -6.427 4.108 1.00 66.12 93 ASN A N 1
ATOM 715 C CA . ASN A 1 93 ? 13.685 -6.894 4.938 1.00 66.12 93 ASN A CA 1
ATOM 716 C C . ASN A 1 93 ? 13.538 -6.406 6.377 1.00 66.12 93 ASN A C 1
ATOM 718 O O . ASN A 1 93 ? 13.785 -7.169 7.302 1.00 66.12 93 ASN A O 1
ATOM 722 N N . GLU A 1 94 ? 13.087 -5.170 6.556 1.00 65.31 94 GLU A N 1
ATOM 723 C CA . GLU A 1 94 ? 12.803 -4.627 7.878 1.00 65.31 94 GLU A CA 1
ATOM 724 C C . GLU A 1 94 ? 11.565 -5.296 8.505 1.00 65.31 94 GLU A C 1
ATOM 726 O O . GLU A 1 94 ? 11.653 -5.818 9.608 1.00 65.31 94 GLU A O 1
ATOM 731 N N . LEU A 1 95 ? 10.430 -5.382 7.798 1.00 63.28 95 LEU A N 1
ATOM 732 C CA . LEU A 1 95 ? 9.182 -5.959 8.325 1.00 63.28 95 LEU A CA 1
ATOM 733 C C . LEU A 1 95 ? 9.321 -7.434 8.723 1.00 63.28 95 LEU A C 1
ATOM 735 O O . LEU A 1 95 ? 8.793 -7.822 9.761 1.00 63.28 95 LEU A O 1
ATOM 739 N N . ILE A 1 96 ? 10.016 -8.241 7.917 1.00 63.84 96 ILE A N 1
ATOM 740 C CA . ILE A 1 96 ? 10.283 -9.658 8.209 1.00 63.84 96 ILE A CA 1
ATOM 741 C C . ILE A 1 96 ? 11.432 -9.803 9.217 1.00 63.84 96 ILE A C 1
ATOM 743 O O . ILE A 1 96 ? 11.435 -10.736 10.014 1.00 63.84 96 ILE A O 1
ATOM 747 N N . GLY A 1 97 ? 12.420 -8.904 9.177 1.00 60.53 97 GLY A N 1
ATOM 748 C CA . GLY A 1 97 ? 13.619 -8.981 10.011 1.00 60.53 97 GLY A CA 1
ATOM 749 C C . GLY A 1 97 ? 13.397 -8.568 11.465 1.00 60.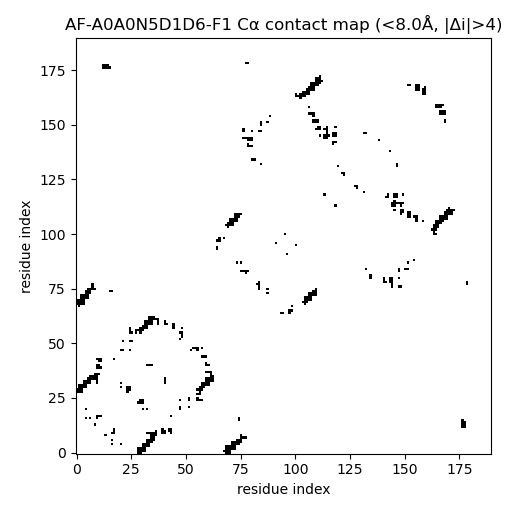53 97 GLY A C 1
ATOM 750 O O . GLY A 1 97 ? 14.038 -9.124 12.353 1.00 60.53 97 GLY A O 1
ATOM 751 N N . THR A 1 98 ? 12.494 -7.621 11.734 1.00 53.19 98 THR A N 1
ATOM 752 C CA . THR A 1 98 ? 12.271 -7.090 13.091 1.00 53.19 98 THR A CA 1
ATOM 753 C C . THR A 1 98 ? 11.037 -7.659 13.777 1.00 53.19 98 THR A C 1
ATOM 755 O O . THR A 1 98 ? 10.979 -7.688 15.004 1.00 53.19 98 THR A O 1
ATOM 758 N N . ALA A 1 99 ? 10.028 -8.084 13.016 1.00 50.41 99 ALA A N 1
ATOM 759 C CA . ALA A 1 99 ? 8.869 -8.764 13.565 1.00 50.41 99 ALA A CA 1
ATOM 760 C C . ALA A 1 99 ? 9.029 -10.249 13.265 1.00 50.41 99 ALA A C 1
ATOM 762 O O . ALA A 1 99 ? 8.953 -10.651 12.110 1.00 50.41 99 ALA A O 1
ATOM 763 N N . THR A 1 100 ? 9.210 -11.078 14.295 1.00 50.44 100 THR A N 1
ATOM 764 C CA . THR A 1 100 ? 8.866 -12.497 14.165 1.00 50.44 100 THR A CA 1
ATOM 765 C C . THR A 1 100 ? 7.415 -12.519 13.696 1.00 50.44 100 THR A C 1
ATOM 767 O O . THR A 1 100 ? 6.557 -12.018 14.435 1.00 50.44 100 THR A O 1
ATOM 770 N N . PRO A 1 101 ? 7.110 -13.008 12.479 1.00 54.22 101 PRO A N 1
ATOM 771 C CA . PRO A 1 101 ? 5.731 -13.111 12.059 1.00 54.22 101 PRO A CA 1
ATOM 772 C C . PRO A 1 101 ? 5.033 -13.971 13.103 1.00 54.22 101 PRO A C 1
ATOM 774 O O . PRO A 1 101 ? 5.378 -15.143 13.265 1.00 54.22 101 PRO A O 1
ATOM 777 N N . LYS A 1 102 ? 4.082 -13.405 13.853 1.00 57.09 102 LYS A N 1
ATOM 778 C CA . LYS A 1 102 ? 3.101 -14.263 14.517 1.00 57.09 102 LYS A CA 1
ATOM 779 C C . LYS A 1 102 ? 2.502 -15.116 13.403 1.00 57.09 102 LYS A C 1
ATOM 781 O O . LYS A 1 102 ? 2.220 -14.582 12.332 1.00 57.09 102 LYS A O 1
ATOM 786 N N . GLU A 1 103 ? 2.388 -16.425 13.596 1.00 63.03 103 GLU A N 1
ATOM 787 C CA . GLU A 1 103 ? 1.817 -17.279 12.555 1.00 63.03 103 GLU A CA 1
ATOM 788 C C . GLU A 1 103 ? 0.466 -16.704 12.092 1.00 63.03 103 GLU A C 1
ATOM 790 O O . GLU A 1 103 ? -0.372 -16.336 12.915 1.00 63.03 103 GLU A O 1
ATOM 795 N N . GLY A 1 104 ? 0.275 -16.583 10.774 1.00 75.12 104 GLY A N 1
ATOM 796 C CA . GLY A 1 104 ? -0.986 -16.124 10.188 1.00 75.12 104 GLY A CA 1
ATOM 797 C C . GLY A 1 104 ? -1.025 -14.667 9.712 1.00 75.12 104 GLY A C 1
ATOM 798 O O . GLY A 1 104 ? -2.124 -14.134 9.542 1.00 75.12 104 GLY A O 1
ATOM 799 N N . ILE A 1 105 ? 0.120 -14.024 9.451 1.00 82.06 105 ILE A N 1
ATOM 800 C CA . ILE A 1 105 ? 0.145 -12.697 8.811 1.00 82.06 105 ILE A CA 1
ATOM 801 C C . ILE A 1 105 ? -0.418 -12.787 7.391 1.00 82.06 105 ILE A C 1
ATOM 803 O O . ILE A 1 105 ? -0.064 -13.685 6.628 1.00 82.06 105 ILE A O 1
ATOM 807 N N . LYS A 1 106 ? -1.242 -11.810 6.999 1.00 86.19 106 LYS A N 1
ATOM 808 C CA . LYS A 1 106 ? -1.741 -11.684 5.624 1.00 86.19 106 LYS A CA 1
ATOM 809 C C . LYS A 1 106 ? -1.094 -10.508 4.903 1.00 86.19 106 LYS A C 1
ATOM 811 O O . LYS A 1 106 ? -1.155 -9.367 5.356 1.00 86.19 106 LYS A O 1
ATOM 816 N N . ALA A 1 107 ? -0.513 -10.773 3.745 1.00 84.50 107 ALA A N 1
ATOM 817 C CA . ALA A 1 107 ? 0.109 -9.776 2.892 1.00 84.50 107 ALA A CA 1
ATOM 818 C C . ALA A 1 107 ? -0.750 -9.523 1.651 1.00 84.50 107 ALA A C 1
ATOM 820 O O . ALA A 1 107 ? -1.138 -10.452 0.945 1.00 84.50 107 ALA A O 1
ATOM 821 N N . ILE A 1 108 ? -1.018 -8.255 1.343 1.00 86.44 108 ILE A N 1
ATOM 822 C CA . ILE A 1 108 ? -1.696 -7.866 0.102 1.00 86.44 108 ILE A CA 1
ATOM 823 C C . ILE A 1 108 ? -0.772 -6.945 -0.687 1.00 86.44 108 ILE A C 1
ATOM 825 O O . ILE A 1 108 ? -0.393 -5.871 -0.224 1.00 86.44 108 ILE A O 1
ATOM 829 N N . THR A 1 109 ? -0.425 -7.350 -1.904 1.00 83.81 109 THR A N 1
ATOM 830 C CA . THR A 1 109 ? 0.455 -6.598 -2.807 1.00 83.81 109 THR A CA 1
ATOM 831 C C . THR A 1 109 ? -0.340 -6.047 -3.990 1.00 83.81 109 THR A C 1
ATOM 833 O O . THR A 1 109 ? -1.052 -6.786 -4.671 1.00 83.81 109 THR A O 1
ATOM 836 N N . LEU A 1 110 ? -0.253 -4.738 -4.255 1.00 81.69 110 LEU A N 1
ATOM 837 C CA . LEU A 1 110 ? -1.025 -4.111 -5.338 1.00 81.69 110 LEU A CA 1
ATOM 838 C C . LEU A 1 110 ? -0.204 -3.976 -6.623 1.00 81.69 110 LEU A C 1
ATOM 840 O O . LEU A 1 110 ? 0.702 -3.146 -6.748 1.00 81.69 110 LEU A O 1
ATOM 844 N N . THR A 1 111 ? -0.580 -4.772 -7.618 1.00 82.12 111 THR A N 1
ATOM 845 C CA . THR A 1 111 ? 0.065 -4.893 -8.930 1.00 82.12 111 THR A CA 1
ATOM 846 C C . THR A 1 111 ? -0.704 -4.117 -10.019 1.00 82.12 111 THR A C 1
ATOM 848 O O . THR A 1 111 ? -1.649 -3.377 -9.740 1.00 82.12 111 THR A O 1
ATOM 851 N N . SER A 1 112 ? -0.279 -4.231 -11.282 1.00 80.19 112 SER A N 1
ATOM 852 C CA . SER A 1 112 ? -0.996 -3.682 -12.441 1.00 80.19 112 SER A CA 1
ATOM 853 C C . SER A 1 112 ? -0.846 -4.583 -13.656 1.00 80.19 112 SER A C 1
ATOM 855 O O . SER A 1 112 ? 0.267 -4.999 -13.958 1.00 80.19 112 SER A O 1
ATOM 857 N N . THR A 1 113 ? -1.907 -4.781 -14.438 1.00 82.31 113 THR A N 1
ATOM 858 C CA . THR A 1 113 ? -1.824 -5.461 -15.744 1.00 82.31 113 THR A CA 1
ATOM 859 C C . THR A 1 113 ? -0.798 -4.829 -16.689 1.00 82.31 113 THR A C 1
ATOM 861 O O . THR A 1 113 ? -0.262 -5.531 -17.542 1.00 82.31 113 THR A O 1
ATOM 864 N N . SER A 1 114 ? -0.425 -3.557 -16.493 1.00 74.25 114 SER A N 1
ATOM 865 C CA . SER A 1 114 ? 0.647 -2.879 -17.237 1.00 74.25 114 SER A CA 1
ATOM 866 C C . SER A 1 114 ? 1.969 -3.652 -17.247 1.00 74.25 114 SER A C 1
ATOM 868 O O . SER A 1 114 ? 2.683 -3.590 -18.247 1.00 74.25 114 SER A O 1
ATOM 870 N N . TYR A 1 115 ? 2.299 -4.410 -16.190 1.00 73.62 115 TYR A N 1
ATOM 871 C CA . TYR A 1 115 ? 3.531 -5.205 -16.189 1.00 73.62 115 TYR A CA 1
ATOM 872 C C . TYR A 1 115 ? 3.524 -6.302 -17.259 1.00 73.62 115 TYR A C 1
ATOM 874 O O . TYR A 1 115 ? 4.586 -6.666 -17.747 1.00 73.62 115 TYR A O 1
ATOM 882 N N . ARG A 1 116 ? 2.353 -6.816 -17.663 1.00 76.56 116 ARG A N 1
ATOM 883 C CA . ARG A 1 116 ? 2.248 -7.864 -18.693 1.00 76.56 116 ARG A CA 1
ATOM 884 C C . ARG A 1 116 ? 2.559 -7.338 -20.093 1.00 76.56 116 ARG A C 1
ATOM 886 O O . ARG A 1 116 ? 2.977 -8.111 -20.945 1.00 76.56 116 ARG A O 1
ATOM 893 N N . PHE A 1 117 ? 2.347 -6.041 -20.319 1.00 74.06 117 PHE A N 1
ATOM 894 C CA . PHE A 1 117 ? 2.434 -5.418 -21.643 1.00 74.06 117 PHE A CA 1
ATOM 895 C C . PHE A 1 117 ? 3.675 -4.543 -21.824 1.00 74.06 117 PHE A C 1
ATOM 897 O O . PHE A 1 117 ? 4.148 -4.372 -22.942 1.00 74.06 117 PHE A O 1
ATOM 904 N N . LEU A 1 118 ? 4.186 -3.960 -20.737 1.00 68.81 118 LEU A N 1
ATOM 905 C CA . LEU A 1 118 ? 5.240 -2.943 -20.782 1.00 68.81 118 LEU A CA 1
ATOM 906 C C . LEU A 1 118 ? 6.531 -3.364 -20.069 1.00 68.81 118 LEU A C 1
ATOM 908 O O . LEU A 1 118 ? 7.532 -2.650 -20.175 1.00 68.81 118 LEU A O 1
ATOM 912 N N . SER A 1 119 ? 6.539 -4.498 -19.358 1.00 65.44 119 SER A N 1
ATOM 913 C CA . SER A 1 119 ? 7.780 -5.068 -18.826 1.00 65.44 119 SER A CA 1
ATOM 914 C C . SER A 1 119 ? 8.389 -6.053 -19.824 1.00 65.44 119 SER A C 1
ATOM 916 O O . SER A 1 119 ? 7.659 -6.836 -20.435 1.00 65.44 119 SER A O 1
ATOM 918 N N . PRO A 1 120 ? 9.724 -6.056 -19.987 1.00 67.12 120 PRO A N 1
ATOM 919 C CA . PRO A 1 120 ? 10.391 -7.097 -20.756 1.00 67.12 120 PRO A CA 1
ATOM 920 C C . PRO A 1 120 ? 10.152 -8.469 -20.110 1.00 67.12 120 PRO A C 1
ATOM 922 O O . PRO A 1 120 ? 9.909 -8.559 -18.902 1.00 67.12 120 PRO A O 1
ATOM 925 N N . ARG A 1 121 ? 10.228 -9.539 -20.916 1.00 68.31 121 ARG A N 1
ATOM 926 C CA . ARG A 1 121 ? 10.154 -10.918 -20.409 1.00 68.31 121 ARG A CA 1
ATOM 927 C C . ARG A 1 121 ? 11.172 -11.107 -19.289 1.00 68.31 121 ARG A C 1
ATOM 929 O O . ARG A 1 121 ? 12.302 -10.634 -19.406 1.00 68.31 121 ARG A O 1
ATOM 936 N N . ILE A 1 122 ? 10.755 -11.809 -18.236 1.00 66.38 122 ILE A N 1
ATOM 937 C CA . ILE A 1 122 ? 11.625 -12.136 -17.109 1.00 66.38 122 ILE A CA 1
ATOM 938 C C . ILE A 1 122 ? 12.824 -12.917 -17.660 1.00 66.38 122 ILE A C 1
ATOM 940 O O . ILE A 1 122 ? 12.629 -13.976 -18.262 1.00 66.38 122 ILE A O 1
ATOM 944 N N . PRO A 1 123 ? 14.049 -12.395 -17.518 1.00 65.00 123 PRO A N 1
ATOM 945 C CA . PRO A 1 123 ? 15.217 -13.089 -18.014 1.00 65.00 123 PRO A CA 1
ATOM 946 C C . PRO A 1 123 ? 15.542 -14.285 -17.115 1.00 65.00 123 PRO A C 1
ATOM 948 O O . PRO A 1 123 ? 15.421 -14.215 -15.895 1.00 65.00 123 PRO A O 1
ATOM 951 N N . THR A 1 124 ? 16.009 -15.375 -17.720 1.00 62.19 124 THR A N 1
ATOM 952 C CA . THR A 1 124 ? 16.439 -16.595 -17.016 1.00 62.19 124 THR A CA 1
ATOM 953 C C . THR A 1 124 ? 17.777 -16.443 -16.290 1.00 62.19 124 THR A C 1
ATOM 955 O O . THR A 1 124 ? 18.094 -17.260 -15.431 1.00 62.19 124 THR A O 1
ATOM 958 N N . ARG A 1 125 ? 18.571 -15.407 -16.607 1.00 65.50 125 ARG A N 1
ATOM 959 C CA . ARG A 1 125 ? 19.873 -15.147 -15.973 1.00 65.50 125 ARG A CA 1
ATOM 960 C C . ARG A 1 125 ? 19.811 -13.991 -14.964 1.00 65.50 125 ARG A C 1
ATOM 962 O O . ARG A 1 125 ? 19.136 -12.983 -15.181 1.00 65.50 125 ARG A O 1
ATOM 969 N N . ARG A 1 126 ? 20.533 -14.144 -13.848 1.00 60.97 126 ARG A N 1
ATOM 970 C CA . ARG A 1 126 ? 20.513 -13.238 -12.680 1.00 60.97 126 ARG A CA 1
ATOM 971 C C . ARG A 1 126 ? 21.080 -11.841 -12.971 1.00 60.97 126 ARG A C 1
ATOM 973 O O . ARG A 1 126 ? 20.554 -10.845 -12.485 1.00 60.97 126 ARG A O 1
ATOM 980 N N . ASP A 1 127 ? 22.123 -11.763 -13.784 1.00 58.97 127 ASP A N 1
ATOM 981 C CA . ASP A 1 127 ? 22.742 -10.533 -14.298 1.00 58.97 127 ASP A CA 1
ATOM 982 C C . ASP A 1 127 ? 21.750 -9.670 -15.098 1.00 58.97 127 ASP A C 1
ATOM 984 O O . ASP A 1 127 ? 21.664 -8.451 -14.926 1.00 58.97 127 ASP A O 1
ATOM 988 N N . HIS A 1 128 ? 20.913 -10.309 -15.910 1.00 63.00 128 HIS A N 1
ATOM 989 C CA . HIS A 1 128 ? 19.856 -9.634 -16.655 1.00 63.00 128 HIS A CA 1
ATOM 990 C C . HIS A 1 128 ? 18.722 -9.133 -15.745 1.00 63.00 128 HIS A C 1
ATOM 992 O O . HIS A 1 128 ? 18.073 -8.138 -16.070 1.00 63.00 128 HIS A O 1
ATOM 998 N N . PHE A 1 129 ? 18.513 -9.766 -14.587 1.00 63.78 129 PHE A N 1
ATOM 999 C CA . PHE A 1 129 ? 17.566 -9.314 -13.564 1.00 63.78 129 PHE A CA 1
ATOM 1000 C C . PHE A 1 129 ? 17.999 -7.975 -12.957 1.00 63.78 129 PHE A C 1
ATOM 1002 O O . PHE A 1 129 ? 17.205 -7.042 -12.866 1.00 63.78 129 PHE A O 1
ATOM 1009 N N . ILE A 1 130 ? 19.286 -7.836 -12.623 1.00 65.69 130 ILE A N 1
ATOM 1010 C CA . ILE A 1 130 ? 19.848 -6.577 -12.110 1.00 65.69 130 ILE A CA 1
ATOM 1011 C C . ILE A 1 130 ? 19.691 -5.472 -13.161 1.00 65.69 130 ILE A C 1
ATOM 1013 O O . ILE A 1 130 ? 19.204 -4.383 -12.853 1.00 65.69 130 ILE A O 1
ATOM 1017 N N . LYS A 1 131 ? 20.008 -5.767 -14.427 1.00 67.44 131 LYS A N 1
ATOM 1018 C CA . LYS A 1 131 ? 19.833 -4.830 -15.549 1.00 67.44 131 LYS A CA 1
ATOM 1019 C C . LYS A 1 131 ? 18.367 -4.436 -15.771 1.00 67.44 131 LYS A C 1
ATOM 1021 O O . LYS A 1 131 ? 18.080 -3.289 -16.107 1.00 67.44 131 LYS A O 1
ATOM 1026 N N . MET A 1 132 ? 17.429 -5.356 -15.547 1.00 67.88 132 MET A N 1
ATOM 1027 C CA . MET A 1 132 ? 15.990 -5.106 -15.669 1.00 67.88 132 MET A CA 1
ATOM 1028 C C . MET A 1 132 ? 15.482 -4.078 -14.648 1.00 67.88 132 MET A C 1
ATOM 1030 O O . MET A 1 132 ? 14.609 -3.277 -14.984 1.00 67.88 132 MET A O 1
ATOM 1034 N N . PHE A 1 133 ? 16.046 -4.046 -13.440 1.00 67.44 133 PHE A N 1
ATOM 1035 C CA . PHE A 1 133 ? 15.684 -3.075 -12.396 1.00 67.44 133 PHE A CA 1
ATOM 1036 C C . PHE A 1 133 ? 16.679 -1.913 -12.256 1.00 67.44 133 PHE A C 1
ATOM 1038 O O . PHE A 1 133 ? 16.488 -1.014 -11.435 1.00 67.44 133 PHE A O 1
ATOM 1045 N N . SER A 1 134 ? 17.721 -1.879 -13.085 1.00 65.88 134 SER A N 1
ATOM 1046 C CA . SER A 1 134 ? 18.672 -0.769 -13.124 1.00 65.88 134 SER A CA 1
ATOM 1047 C C . SER A 1 134 ? 18.023 0.502 -13.673 1.00 65.88 134 SER A C 1
ATOM 1049 O O . SER A 1 134 ? 17.145 0.460 -14.538 1.00 65.88 134 SER A O 1
ATOM 1051 N N . SER A 1 135 ? 18.476 1.651 -13.163 1.00 59.72 135 SER A N 1
ATOM 1052 C CA . SER A 1 135 ? 18.114 2.952 -13.733 1.00 59.72 135 SER A CA 1
ATOM 1053 C C . SER A 1 135 ? 18.718 3.042 -15.133 1.00 59.72 135 SER A C 1
ATOM 1055 O O . SER A 1 135 ? 19.913 2.816 -15.290 1.00 59.72 135 SER A O 1
ATOM 1057 N N . SER A 1 136 ? 17.909 3.357 -16.141 1.00 62.62 136 SER A N 1
ATOM 1058 C CA . SER A 1 136 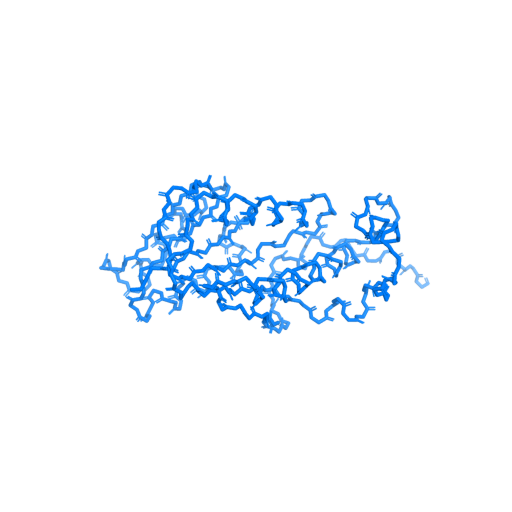? 18.431 3.751 -17.447 1.00 62.62 136 SER A CA 1
ATOM 1059 C C . SER A 1 136 ? 17.704 4.994 -17.921 1.00 62.62 136 SER A C 1
ATOM 1061 O O . SER A 1 136 ? 16.471 5.032 -17.859 1.00 62.62 136 SER A O 1
ATOM 1063 N N . ASP A 1 137 ? 18.454 5.950 -18.449 1.00 58.09 137 ASP A N 1
ATOM 1064 C CA . ASP A 1 137 ? 17.957 7.285 -18.796 1.00 58.09 137 ASP A CA 1
ATOM 1065 C C . ASP A 1 137 ? 16.902 7.278 -19.920 1.00 58.09 137 ASP A C 1
ATOM 1067 O O . ASP A 1 137 ? 16.150 8.234 -20.074 1.00 58.09 137 ASP A O 1
ATOM 1071 N N . ASN A 1 138 ? 16.760 6.156 -20.638 1.00 65.56 138 ASN A N 1
ATOM 1072 C CA . ASN A 1 138 ? 15.853 6.005 -21.782 1.00 65.56 138 ASN A CA 1
ATOM 1073 C C . ASN A 1 138 ? 14.538 5.254 -21.479 1.00 65.56 138 ASN A C 1
ATOM 1075 O O . ASN A 1 138 ? 13.796 4.924 -22.404 1.00 65.56 138 ASN A O 1
ATOM 1079 N N . ILE A 1 139 ? 14.226 4.941 -20.216 1.00 68.06 139 ILE A N 1
ATOM 1080 C CA . ILE A 1 139 ? 12.979 4.235 -19.865 1.00 68.06 139 ILE A CA 1
ATOM 1081 C C . ILE A 1 139 ? 11.853 5.237 -19.611 1.00 68.06 139 ILE A C 1
ATOM 1083 O O . ILE A 1 139 ? 11.944 6.092 -18.733 1.00 68.06 139 ILE A O 1
ATOM 1087 N N . SER A 1 140 ? 10.733 5.070 -20.316 1.00 74.62 140 SER A N 1
ATOM 1088 C CA . SER A 1 140 ? 9.533 5.880 -20.069 1.00 74.62 140 SER A CA 1
ATOM 1089 C C . SER A 1 140 ? 8.979 5.679 -18.648 1.00 74.62 140 SER A C 1
ATOM 1091 O O . SER A 1 140 ? 9.075 4.592 -18.071 1.00 74.62 140 SER A O 1
ATOM 1093 N N . GLY A 1 141 ? 8.314 6.695 -18.086 1.00 72.19 141 GLY A N 1
ATOM 1094 C CA . GLY A 1 141 ? 7.681 6.587 -16.761 1.00 72.19 141 GLY A CA 1
ATOM 1095 C C . GLY A 1 141 ? 6.709 5.401 -16.647 1.00 72.19 141 GLY A C 1
ATOM 1096 O O . GLY A 1 141 ? 6.685 4.712 -15.629 1.00 72.19 141 GLY A O 1
ATOM 1097 N N . TRP A 1 142 ? 5.992 5.080 -17.728 1.00 73.94 142 TRP A N 1
ATOM 1098 C CA . TRP A 1 142 ? 5.104 3.915 -17.808 1.00 73.94 142 TRP A CA 1
ATOM 1099 C C . TRP A 1 142 ? 5.833 2.574 -17.767 1.00 73.94 142 TRP A C 1
ATOM 1101 O O . TRP A 1 142 ? 5.367 1.650 -17.108 1.00 73.94 142 TRP A O 1
ATOM 1111 N N . GLN A 1 143 ? 6.983 2.454 -18.429 1.00 76.31 143 GLN A N 1
ATOM 1112 C CA . GLN A 1 143 ? 7.812 1.252 -18.335 1.00 76.31 143 GLN A CA 1
ATOM 1113 C C . GLN A 1 143 ? 8.431 1.114 -16.939 1.00 76.31 143 GLN A C 1
ATOM 1115 O O . GLN A 1 143 ? 8.486 0.012 -16.401 1.00 76.31 143 GLN A O 1
ATOM 1120 N N . SER A 1 144 ? 8.840 2.221 -16.313 1.00 72.44 144 SER A N 1
ATOM 1121 C CA . SER A 1 144 ? 9.324 2.224 -14.925 1.00 72.44 144 SER A CA 1
ATOM 1122 C C . SER A 1 144 ? 8.231 1.790 -13.940 1.00 72.44 144 SER A C 1
ATOM 1124 O O . SER A 1 144 ? 8.488 1.008 -13.025 1.00 72.44 144 SER A O 1
ATOM 1126 N N . TYR A 1 145 ? 6.995 2.239 -14.156 1.00 75.44 145 TYR A N 1
ATOM 1127 C CA . TYR A 1 145 ? 5.821 1.793 -13.410 1.00 75.44 145 TYR A CA 1
ATOM 1128 C C . TYR A 1 145 ? 5.482 0.319 -13.662 1.00 75.44 145 TYR A C 1
ATOM 1130 O O . TYR A 1 145 ? 5.225 -0.436 -12.731 1.00 75.44 145 TYR A O 1
ATOM 1138 N N . ALA A 1 146 ? 5.515 -0.133 -14.913 1.00 78.81 146 ALA A N 1
ATOM 1139 C CA . ALA A 1 146 ? 5.272 -1.530 -15.252 1.00 78.81 146 ALA A CA 1
ATOM 1140 C C . ALA A 1 146 ? 6.303 -2.462 -14.600 1.00 78.81 146 ALA A C 1
ATOM 1142 O O . ALA A 1 146 ? 5.934 -3.481 -14.013 1.00 78.81 146 ALA A O 1
ATOM 1143 N N . ARG A 1 147 ? 7.585 -2.079 -14.618 1.00 77.75 147 ARG A N 1
ATOM 1144 C CA . ARG A 1 147 ? 8.656 -2.816 -13.938 1.00 77.75 147 ARG A CA 1
ATOM 1145 C C . ARG A 1 147 ? 8.463 -2.833 -12.427 1.00 77.75 147 ARG A C 1
ATOM 1147 O O . ARG A 1 147 ? 8.632 -3.886 -11.822 1.00 77.75 147 ARG A O 1
ATOM 1154 N N . SER A 1 148 ? 8.050 -1.725 -11.808 1.00 73.44 148 SER A N 1
ATOM 1155 C CA . SER A 1 148 ? 7.763 -1.739 -10.369 1.00 73.44 148 SER A CA 1
ATOM 1156 C C . SER A 1 148 ? 6.578 -2.633 -10.021 1.00 73.44 148 SER A C 1
ATOM 1158 O O . SER A 1 148 ? 6.649 -3.390 -9.059 1.00 73.44 148 SER A O 1
ATOM 1160 N N . LYS A 1 149 ? 5.517 -2.627 -10.832 1.00 79.88 149 LYS A N 1
ATOM 1161 C CA . LYS A 1 149 ? 4.367 -3.517 -10.642 1.00 79.88 149 LYS A CA 1
ATOM 1162 C C . LYS A 1 149 ? 4.714 -4.990 -10.880 1.00 79.88 149 LYS A C 1
ATOM 1164 O O . LYS A 1 149 ? 4.121 -5.838 -10.219 1.00 79.88 149 LYS A O 1
ATOM 1169 N N . LEU A 1 150 ? 5.701 -5.294 -11.731 1.00 80.94 150 LEU A N 1
ATOM 1170 C CA . LEU A 1 150 ? 6.274 -6.640 -11.826 1.00 80.94 150 LEU A CA 1
ATOM 1171 C C . LEU A 1 150 ? 7.055 -7.019 -10.564 1.00 80.94 150 LEU A C 1
ATOM 1173 O O . LEU A 1 150 ? 6.867 -8.115 -10.051 1.00 80.94 150 LEU A O 1
ATOM 1177 N N . ALA A 1 151 ? 7.911 -6.126 -10.056 1.00 76.56 151 ALA A N 1
ATOM 1178 C CA . ALA A 1 151 ? 8.665 -6.374 -8.826 1.00 76.56 151 ALA A CA 1
ATOM 1179 C C . ALA A 1 151 ? 7.727 -6.669 -7.648 1.00 76.56 151 ALA A C 1
ATOM 1181 O O . ALA A 1 151 ? 7.983 -7.585 -6.877 1.00 76.56 151 ALA A O 1
ATOM 1182 N N . ILE A 1 152 ? 6.609 -5.943 -7.559 1.00 78.25 152 ILE A N 1
ATOM 1183 C CA . ILE A 1 152 ? 5.570 -6.157 -6.545 1.00 78.25 152 ILE A CA 1
ATOM 1184 C C . ILE A 1 152 ? 4.891 -7.523 -6.709 1.00 78.25 152 ILE A C 1
ATOM 1186 O O . ILE A 1 152 ? 4.622 -8.185 -5.713 1.00 78.25 152 ILE A O 1
ATOM 1190 N N . ALA A 1 153 ? 4.636 -7.968 -7.943 1.00 82.56 153 ALA A N 1
ATOM 1191 C CA . ALA A 1 153 ? 4.079 -9.298 -8.193 1.00 82.56 153 ALA A CA 1
ATOM 1192 C C . ALA A 1 153 ? 5.063 -10.411 -7.788 1.00 82.56 153 ALA A C 1
ATOM 1194 O O . ALA A 1 153 ? 4.679 -11.354 -7.106 1.00 82.56 153 ALA A O 1
ATOM 1195 N N . ILE A 1 154 ? 6.346 -10.268 -8.147 1.00 80.44 154 ILE A N 1
ATOM 1196 C CA . ILE A 1 154 ? 7.413 -11.198 -7.740 1.00 80.44 154 ILE A CA 1
ATOM 1197 C C . ILE A 1 154 ? 7.532 -11.238 -6.211 1.00 80.44 154 ILE A C 1
ATOM 1199 O O . ILE A 1 154 ? 7.644 -12.314 -5.629 1.00 80.44 154 ILE A O 1
ATOM 1203 N N . LEU A 1 155 ? 7.468 -10.074 -5.562 1.00 78.31 155 LEU A N 1
ATOM 1204 C CA . LEU A 1 155 ? 7.481 -9.949 -4.109 1.00 78.31 155 LEU A CA 1
ATOM 1205 C C . LEU A 1 155 ? 6.286 -10.660 -3.461 1.00 78.31 155 LEU A C 1
ATOM 1207 O O . LEU A 1 155 ? 6.471 -11.357 -2.470 1.00 78.31 155 LEU A O 1
ATOM 1211 N N . GLY A 1 156 ? 5.083 -10.520 -4.023 1.00 82.69 156 GLY A N 1
ATOM 1212 C CA . GLY A 1 156 ? 3.899 -11.249 -3.568 1.00 82.69 156 GLY A CA 1
ATOM 1213 C C . GLY A 1 156 ? 4.098 -12.764 -3.616 1.00 82.69 156 GLY A C 1
ATOM 1214 O O . GLY A 1 156 ? 3.849 -13.434 -2.620 1.00 82.69 156 GLY A O 1
ATOM 1215 N N . CYS A 1 157 ? 4.636 -13.288 -4.724 1.00 86.06 157 CYS A N 1
ATOM 1216 C CA . CYS A 1 157 ? 4.959 -14.713 -4.847 1.00 86.06 157 CYS A CA 1
ATOM 1217 C C . CYS A 1 157 ? 6.008 -15.175 -3.826 1.00 86.06 157 CYS A C 1
ATOM 1219 O O . CYS A 1 157 ? 5.889 -16.265 -3.281 1.00 86.06 157 CYS A O 1
ATOM 1221 N N . TYR A 1 158 ? 7.039 -14.363 -3.577 1.00 83.75 158 TYR A N 1
ATOM 1222 C CA . TYR A 1 158 ? 8.059 -14.675 -2.575 1.00 83.75 158 TYR A CA 1
ATOM 1223 C C . TYR A 1 158 ? 7.469 -14.712 -1.161 1.00 83.75 158 TYR A C 1
ATOM 1225 O O . TYR A 1 158 ? 7.734 -15.643 -0.410 1.00 83.75 158 TYR A O 1
ATOM 1233 N N . LEU A 1 159 ? 6.643 -13.723 -0.810 1.00 81.94 159 LEU A N 1
ATOM 1234 C CA . LEU A 1 159 ? 6.007 -13.633 0.503 1.00 81.94 159 LEU A CA 1
ATOM 1235 C C . LEU A 1 159 ? 5.123 -14.838 0.822 1.00 81.94 159 LEU A C 1
ATOM 1237 O O . LEU A 1 159 ? 5.115 -15.281 1.964 1.00 81.94 159 LEU A O 1
ATOM 1241 N N . ASP A 1 160 ? 4.425 -15.380 -0.174 1.00 89.31 160 ASP A N 1
ATOM 1242 C CA . ASP A 1 160 ? 3.564 -16.557 -0.002 1.00 89.31 160 ASP A CA 1
ATOM 1243 C C . ASP A 1 160 ? 4.358 -17.845 0.286 1.00 89.31 160 ASP A C 1
ATOM 1245 O O . ASP A 1 160 ? 3.815 -18.833 0.769 1.00 89.31 160 ASP A O 1
ATOM 1249 N N . GLN A 1 161 ? 5.668 -17.838 0.018 1.00 86.75 161 GLN A N 1
ATOM 1250 C CA . GLN A 1 161 ? 6.574 -18.942 0.347 1.00 86.75 161 GLN A CA 1
ATOM 1251 C C . GLN A 1 161 ? 7.188 -18.805 1.749 1.00 86.75 161 GLN A C 1
ATOM 1253 O O . GLN A 1 161 ? 7.825 -19.740 2.237 1.00 86.75 161 GLN A O 1
ATOM 1258 N N . VAL A 1 162 ? 7.026 -17.654 2.412 1.00 83.19 162 VAL A N 1
ATOM 1259 C CA . VAL A 1 162 ? 7.564 -17.419 3.756 1.00 83.19 162 VAL A CA 1
ATOM 1260 C C . VAL A 1 162 ? 6.634 -18.051 4.790 1.00 83.19 162 VAL A C 1
ATOM 1262 O O . VAL A 1 162 ? 5.463 -17.691 4.904 1.00 83.19 162 VAL A O 1
ATOM 1265 N N . LYS A 1 163 ? 7.165 -18.978 5.597 1.00 83.50 163 LYS A N 1
ATOM 1266 C CA . LYS A 1 163 ? 6.399 -19.633 6.667 1.00 83.50 163 LYS A CA 1
ATOM 1267 C C . LYS A 1 163 ? 5.764 -18.588 7.596 1.00 83.50 163 LYS A C 1
ATOM 1269 O O . LYS A 1 163 ? 6.445 -17.700 8.098 1.00 83.50 163 LYS A O 1
ATOM 1274 N N . GLY A 1 164 ? 4.464 -18.738 7.851 1.00 81.69 164 GLY A N 1
ATOM 1275 C CA . GLY A 1 164 ? 3.697 -17.841 8.719 1.00 81.69 164 GLY A CA 1
ATOM 1276 C C . GLY A 1 164 ? 3.080 -16.633 8.005 1.00 81.69 164 GLY A C 1
ATOM 1277 O O . GLY A 1 164 ? 2.339 -15.894 8.652 1.00 81.69 164 GLY A O 1
ATOM 1278 N N . ILE A 1 165 ? 3.325 -16.463 6.699 1.00 84.44 165 ILE A N 1
ATOM 1279 C CA . ILE A 1 165 ? 2.729 -15.419 5.858 1.00 84.44 165 ILE A CA 1
ATOM 1280 C C . ILE A 1 165 ? 1.828 -16.068 4.798 1.00 84.44 165 ILE A C 1
ATOM 1282 O O . ILE A 1 165 ? 2.192 -17.064 4.186 1.00 84.44 165 ILE A O 1
ATOM 1286 N N . GLN A 1 166 ? 0.649 -15.490 4.577 1.00 89.31 166 GLN A N 1
ATOM 1287 C CA . GLN A 1 166 ? -0.218 -15.767 3.428 1.00 89.31 166 GLN A CA 1
ATOM 1288 C C . GLN A 1 166 ? -0.253 -14.523 2.552 1.00 89.31 166 GLN A C 1
ATOM 1290 O O . GLN A 1 166 ? -0.671 -13.463 3.028 1.00 89.31 166 GLN A O 1
ATOM 1295 N N . ALA A 1 167 ? 0.168 -14.614 1.293 1.00 88.44 167 ALA A N 1
ATOM 1296 C CA . ALA A 1 167 ? 0.289 -13.442 0.435 1.00 88.44 167 ALA A CA 1
ATOM 1297 C C . ALA A 1 167 ? -0.555 -13.546 -0.833 1.00 88.44 167 ALA A C 1
ATOM 1299 O O . ALA A 1 167 ? -0.565 -14.552 -1.531 1.00 88.44 167 ALA A O 1
ATOM 1300 N N . ILE A 1 168 ? -1.231 -12.448 -1.176 1.00 90.25 168 ILE A N 1
ATOM 1301 C CA . ILE A 1 168 ? -1.959 -12.323 -2.440 1.00 90.25 168 ILE A CA 1
ATOM 1302 C C . ILE A 1 168 ? -1.529 -11.071 -3.201 1.00 90.25 168 ILE A C 1
ATOM 1304 O O . ILE A 1 168 ? -1.255 -10.012 -2.625 1.00 90.25 168 ILE A O 1
ATOM 1308 N N . SER A 1 169 ? -1.499 -11.182 -4.527 1.00 87.12 169 SER A N 1
ATOM 1309 C CA . SER A 1 169 ? -1.279 -10.061 -5.440 1.00 87.12 169 SER A CA 1
ATOM 1310 C C . SER A 1 169 ? -2.569 -9.693 -6.158 1.00 87.12 169 SER A C 1
ATOM 1312 O O . SER A 1 169 ? -3.217 -10.543 -6.761 1.00 87.12 169 SER A O 1
ATOM 1314 N N . VAL A 1 170 ? -2.927 -8.409 -6.136 1.00 85.69 170 VAL A N 1
ATOM 1315 C CA . VAL A 1 170 ? -4.194 -7.913 -6.690 1.00 85.69 170 VAL A CA 1
ATOM 1316 C C . VAL A 1 170 ? -3.932 -6.802 -7.699 1.00 85.69 170 VAL A C 1
ATOM 1318 O O . VAL A 1 170 ? -3.110 -5.919 -7.461 1.00 85.69 170 VAL A O 1
ATOM 1321 N N . HIS A 1 171 ? -4.632 -6.826 -8.833 1.00 83.12 171 HIS A N 1
ATOM 1322 C CA . HIS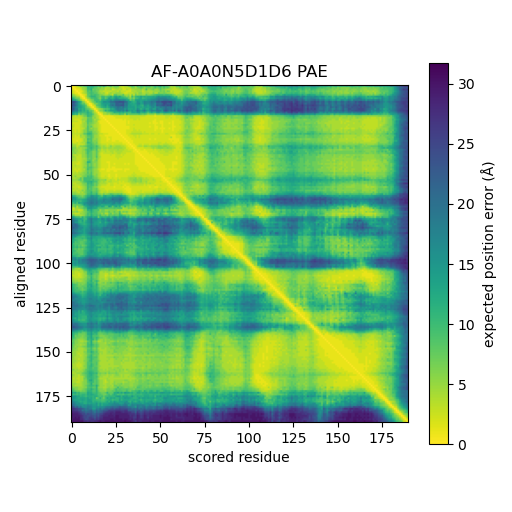 A 1 171 ? -4.747 -5.680 -9.733 1.00 83.12 171 HIS A CA 1
ATOM 1323 C C . HIS A 1 171 ? -6.097 -4.993 -9.479 1.00 83.12 171 HIS A C 1
ATOM 1325 O O . HIS A 1 171 ? -7.127 -5.630 -9.685 1.00 83.12 171 HIS A O 1
ATOM 1331 N N . PRO A 1 172 ? -6.125 -3.713 -9.069 1.00 76.94 172 PRO A N 1
ATOM 1332 C CA . PRO A 1 172 ? -7.367 -3.048 -8.673 1.00 76.94 172 PRO A CA 1
ATOM 1333 C C . PRO A 1 172 ? -8.202 -2.517 -9.858 1.00 76.94 172 PRO A C 1
ATOM 1335 O O . PRO A 1 172 ? -9.182 -1.811 -9.644 1.00 76.94 172 PRO A O 1
ATOM 1338 N N . GLY A 1 173 ? -7.827 -2.824 -11.104 1.00 75.88 173 GLY A N 1
ATOM 1339 C CA . GLY A 1 173 ? -8.464 -2.274 -12.303 1.00 75.88 173 GLY A CA 1
ATOM 1340 C C . GLY A 1 173 ? -7.901 -0.913 -12.731 1.00 75.88 173 GLY A C 1
ATOM 1341 O O . GLY A 1 173 ? -6.934 -0.398 -12.160 1.00 75.88 173 GLY A O 1
ATOM 1342 N N . ALA A 1 174 ? -8.499 -0.335 -13.775 1.00 70.06 174 ALA A N 1
ATOM 1343 C CA . ALA A 1 174 ? -8.183 1.011 -14.247 1.00 70.06 174 ALA A CA 1
ATO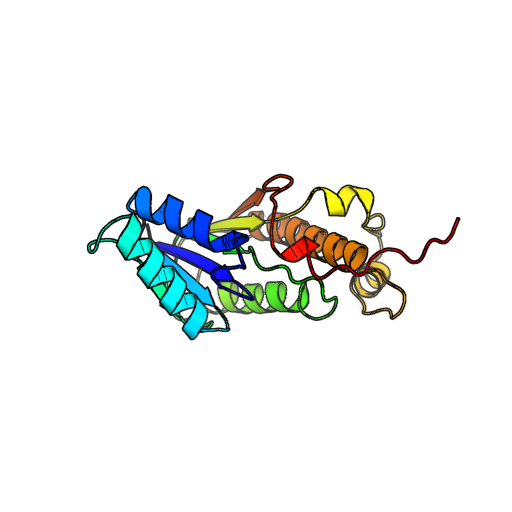M 1344 C C . ALA A 1 174 ? -8.925 2.049 -13.390 1.00 70.06 174 ALA A C 1
ATOM 1346 O O . ALA A 1 174 ? -10.090 2.352 -13.632 1.00 70.06 174 ALA A O 1
ATOM 1347 N N . ILE A 1 175 ? -8.247 2.578 -12.371 1.00 66.56 175 ILE A N 1
ATOM 1348 C CA . ILE A 1 175 ? -8.815 3.566 -11.447 1.00 66.56 175 ILE A CA 1
ATOM 1349 C C . ILE A 1 175 ? -8.311 4.958 -11.823 1.00 66.56 175 ILE A C 1
ATOM 1351 O O . ILE A 1 175 ? -7.101 5.185 -11.926 1.00 66.56 175 ILE A O 1
ATOM 1355 N N . SER A 1 176 ? -9.239 5.904 -11.984 1.00 57.44 176 SER A N 1
ATOM 1356 C CA . SER A 1 176 ? -8.902 7.316 -12.165 1.00 57.44 176 SER A CA 1
ATOM 1357 C C . SER A 1 176 ? -8.221 7.840 -10.901 1.00 57.44 176 SER A C 1
ATOM 1359 O O . SER A 1 176 ? -8.828 7.958 -9.837 1.00 57.44 176 SER A O 1
ATOM 1361 N N . THR A 1 177 ? -6.923 8.104 -11.004 1.00 61.56 177 THR A N 1
ATOM 1362 C CA . THR A 1 177 ? -6.107 8.634 -9.912 1.00 61.56 177 THR A CA 1
ATOM 1363 C C . THR A 1 177 ? -5.221 9.750 -10.444 1.00 61.56 177 THR A C 1
ATOM 1365 O O . THR A 1 177 ? -4.949 9.832 -11.639 1.00 61.56 177 THR A O 1
ATOM 1368 N N . SER A 1 178 ? -4.693 10.593 -9.554 1.00 57.69 178 SER A N 1
ATOM 1369 C CA . SER A 1 178 ? -3.738 11.644 -9.937 1.00 57.69 178 SER A CA 1
ATOM 1370 C C . SER A 1 178 ? -2.428 11.115 -10.549 1.00 57.69 178 SER A C 1
ATOM 1372 O O . SER A 1 178 ? -1.620 11.911 -11.028 1.00 57.69 178 SER A O 1
ATOM 1374 N N . LEU A 1 179 ? -2.221 9.790 -10.579 1.00 59.38 179 LEU A N 1
ATOM 1375 C CA . LEU A 1 179 ? -1.084 9.135 -11.220 1.00 59.38 179 LEU A CA 1
ATOM 1376 C C . LEU A 1 179 ? -1.016 9.451 -12.726 1.00 59.38 179 LEU A C 1
ATOM 1378 O O . LEU A 1 179 ? 0.076 9.659 -13.247 1.00 59.38 179 LEU A O 1
ATOM 1382 N N . SER A 1 180 ? -2.160 9.551 -13.415 1.00 57.12 180 SER A N 1
ATOM 1383 C CA . SER A 1 180 ? -2.211 9.886 -14.847 1.00 57.12 180 SER A CA 1
ATOM 1384 C C . SER A 1 180 ? -1.967 11.367 -15.146 1.00 57.12 180 SER A C 1
ATOM 1386 O O . SER A 1 180 ? -1.617 11.711 -16.271 1.00 57.12 180 SER A O 1
ATOM 1388 N N . ASN A 1 181 ? -2.126 12.248 -14.154 1.00 53.50 181 ASN A N 1
ATOM 1389 C CA . ASN A 1 181 ? -2.141 13.701 -14.364 1.00 53.50 181 ASN A CA 1
ATOM 1390 C C . ASN A 1 181 ? -0.740 14.330 -14.446 1.00 53.50 181 ASN A C 1
ATOM 1392 O O . ASN A 1 181 ? -0.616 15.468 -14.879 1.00 53.50 181 ASN A O 1
ATOM 1396 N N . ASN A 1 182 ? 0.316 13.608 -14.049 1.00 46.72 182 ASN A N 1
ATOM 1397 C CA . ASN A 1 182 ? 1.714 14.064 -14.142 1.00 46.72 182 ASN A CA 1
ATOM 1398 C C . ASN A 1 182 ? 2.425 13.573 -15.417 1.00 46.72 182 ASN A C 1
ATOM 1400 O O . ASN A 1 182 ? 3.654 13.520 -15.472 1.00 46.72 182 ASN A O 1
ATOM 1404 N N . ILE A 1 183 ? 1.664 13.166 -16.431 1.00 51.22 183 ILE A N 1
ATOM 1405 C CA . ILE A 1 183 ? 2.193 12.573 -17.656 1.00 51.22 183 ILE A CA 1
ATOM 1406 C C . ILE A 1 183 ? 2.118 13.639 -18.744 1.00 51.22 183 ILE A C 1
ATOM 1408 O O . ILE A 1 183 ? 1.032 14.041 -19.155 1.00 51.22 183 ILE A O 1
ATOM 1412 N N . SER A 1 184 ? 3.279 14.132 -19.178 1.00 35.62 184 SER A N 1
ATOM 1413 C CA . SER A 1 184 ? 3.378 15.075 -20.291 1.00 35.62 184 SER A CA 1
ATOM 1414 C C . SER A 1 184 ? 2.680 14.514 -21.541 1.00 35.62 184 SER A C 1
ATOM 1416 O O . SER A 1 184 ? 2.768 13.309 -21.807 1.00 35.62 184 SER A O 1
ATOM 1418 N N . PRO A 1 185 ? 1.987 15.355 -22.332 1.00 34.53 185 PRO A N 1
ATOM 1419 C CA . PRO A 1 185 ? 1.401 14.903 -23.581 1.00 34.53 185 PRO A CA 1
ATOM 1420 C C . PRO A 1 185 ? 2.525 14.434 -24.508 1.00 34.53 185 PRO A C 1
ATOM 1422 O O . PRO A 1 185 ? 3.575 15.076 -24.619 1.00 34.53 185 PRO A O 1
ATOM 1425 N N . ARG A 1 186 ? 2.307 13.293 -25.171 1.00 38.19 186 ARG A N 1
ATOM 1426 C CA . ARG A 1 186 ? 3.172 12.804 -26.248 1.00 38.19 186 ARG A CA 1
ATOM 1427 C C . ARG A 1 186 ? 3.415 13.951 -27.235 1.00 38.19 186 ARG A C 1
ATOM 1429 O O . ARG A 1 186 ? 2.486 14.376 -27.914 1.00 38.19 186 ARG A O 1
ATOM 1436 N N . ARG A 1 187 ? 4.665 14.405 -27.379 1.00 36.12 187 ARG A N 1
ATOM 1437 C CA . ARG A 1 187 ? 5.108 15.050 -28.623 1.00 36.12 187 ARG A CA 1
ATOM 1438 C C . ARG A 1 187 ? 5.179 13.963 -29.695 1.00 36.12 187 ARG A C 1
ATOM 1440 O O . ARG A 1 187 ? 6.233 13.393 -29.939 1.00 36.12 187 ARG A O 1
ATOM 1447 N N . GLY A 1 188 ? 4.033 13.647 -30.279 1.00 33.09 188 GLY A N 1
ATOM 1448 C CA . GLY A 1 188 ? 3.937 13.061 -31.607 1.00 33.09 188 GLY A CA 1
ATOM 1449 C C . GLY A 1 188 ? 3.210 14.081 -32.463 1.00 33.09 188 GLY A C 1
ATOM 1450 O O . GLY A 1 188 ? 1.993 14.193 -32.358 1.00 33.09 188 GLY A O 1
ATOM 1451 N N . LYS A 1 189 ? 3.962 14.885 -33.219 1.00 33.03 189 LYS A N 1
ATOM 1452 C CA . LYS A 1 189 ? 3.394 15.622 -34.348 1.00 33.03 189 LYS A CA 1
ATOM 1453 C C . LYS A 1 189 ? 3.011 14.576 -35.401 1.00 33.03 189 LYS A C 1
ATOM 1455 O O . LYS A 1 189 ? 3.838 13.711 -35.693 1.00 33.03 189 LYS A O 1
ATOM 1460 N N . PHE A 1 190 ? 1.771 14.641 -35.878 1.00 35.28 190 PHE A N 1
ATOM 1461 C CA . PHE A 1 190 ? 1.438 14.184 -37.225 1.00 35.28 190 PHE A CA 1
ATOM 1462 C C . PHE A 1 190 ? 2.110 15.114 -38.237 1.00 35.28 190 PHE A C 1
ATOM 1464 O O . PHE A 1 190 ? 2.293 16.307 -37.884 1.00 35.28 190 PHE A O 1
#

Nearest PDB structures (foldseek):
  3svt-assembly1_B  TM=6.971E-01  e=7.356E-05  Mycobacterium ulcerans Agy99
  1iol-assembly1_A-2  TM=6.803E-01  e=1.062E-04  Homo sapiens
  1qyv-assembly1_A  TM=6.654E-01  e=1.533E-04  Homo sapiens
  1jay-assembly1_B  TM=4.664E-01  e=1.957E-04  Archaeoglobus fulgidus
  7va8-assembly1_A  TM=3.892E-01  e=1.362E-01  Mangifera indica

InterPro domains:
  IPR036291 NAD(P)-binding domain superfamily [SSF51735] (18-184)

Radius of gyration: 17.4 Å; Cα contacts (8 Å, |Δi|>4): 322; chains: 1; bounding box: 41×36×54 Å